Protein 2Q8P (pdb70)

InterPro domains:
  IPR002491 ABC transporter periplasmic binding domain [PF01497] (47-265)
  IPR002491 ABC transporter periplasmic binding domain [PS50983] (35-291)
  IPR019957 ABC transporter, high-affinity heme uptake system protein IsdE [TIGR03659] (4-288)
  IPR050902 ABC Transporter Solute-Binding [PTHR30535] (1-291)

Secondary structure (DSSP, 8-state):
----EEE-STTT--TTTTT---S-B---SS---GGGTTSPB-------HHHHHHT--SEEEEEGGGS---HHHHHH---EEE--SSS---HHHHHHHHHTT-HHHHHHHHHHHHHHHHHHHHHHHH-S---EEEE--BTTB-EEE-TTSHHHHHHHHTT-EES----SSSEEETTTS-TTS---SEEEE-----HHHH--HHHHHHSGGGGG-HHHHTT-EEE--TTTS-SS--GGGTT--HHHHHH--

B-factor: mean 32.78, std 6.47, range [18.56, 60.81]

Sequence (249 aa):
GEFRIVPTTVALTTLDKLDLPIVGKPTSYKTLPNRYKDVPEIGQPEPNVEAVKKLKPTHVLSVSTIKDEQPFYKQLNKGYFYDFDSLKGQKSITQLGDQFNRKAQAKELNDHLNSVKQKIENKAAKQKKHPKVLILGVPGSYLVATDKSYIGDLVKIAGGENVIKVKDRQYISSNTENLLNINPDIILRLPHGPEEVKKFQKEFKQNDIWKHFKAVKNNHVYDLEEVPFGITANVDADKATQLYDLFYK

Foldseek 3Di:
DDFAEEELAQQVLLCVLLVDDHQEYADDPDDRDPVCVPHHHQYHSVGPLVSVVVSVGPYYAHAPQCQPVPVSCVSNVDYHHQYQFALVSLVSLCVCCVVHVRNVSSVVLSVVSVVLLVVQQVVLVPDPDAWEEWEWWEVPAMWTADCSGHVVNLSVSLRHHYQDHDHPHGTHHPPPDDPVPGQTLAYEYEYPPHPNGVVVVCCCVPPPPNVPHVNNVVVRYYYDYCVVVPRGHHSCVSVSVVSSVSRPD

CATH classification: 3.40.50.1980 (+1 more: 3.40.50.1980)

Solvent-accessible surface area: 13246 Å² total

Radius of gyration: 19.14 Å; Cα contacts (8 Å, |Δi|>4): 447; chains: 1; bounding box: 58×34×39 Å

Organism: Staphylococcus aureus (strain N315) (NCBI:txid158879)

Nearest PDB structures (foldseek):
  2q8q-assembly1_A  TM=1.003E+00  e=1.430E-48  Staphylococcus aureus subsp. aureus N315
  5joq-assembly1_A  TM=9.265E-01  e=9.953E-29  Listeria monocytogenes EGD-e
  5khl-assembly1_B  TM=8.072E-01  e=3.862E-12  Vibrio cholerae O395
  4ovk-assembly1_A  TM=6.965E-01  e=1.131E-12  Veillonella parvula DSM 2008
  5ysc-assembly1_A  TM=7.671E-01  e=7.361E-11  Vibrio cholerae O395

Structure (mmCIF, N/CA/C/O backbone):
data_2Q8P
#
_entry.id   2Q8P
#
_cell.length_a   63.527
_cell.length_b   63.527
_cell.length_c   144.247
_cell.angle_alpha   90.00
_cell.angle_beta   90.00
_cell.angle_gamma   90.00
#
_symmetry.space_group_name_H-M   'P 43 21 2'
#
loop_
_entity.id
_entity.type
_entity.pdbx_description
1 polymer 'Iron-regulated surface determinant E'
2 non-polymer 'PROTOPORPHYRIN IX CONTAINING FE'
3 water water
#
loop_
_atom_site.group_PDB
_atom_site.id
_atom_site.type_symbol
_atom_site.label_atom_id
_atom_site.label_alt_id
_atom_site.label_comp_id
_atom_site.label_asym_id
_atom_site.label_entity_id
_atom_site.label_seq_id
_atom_site.pdbx_PDB_ins_code
_atom_site.Cartn_x
_atom_site.Cartn_y
_atom_site.Cartn_z
_atom_site.occupancy
_atom_site.B_iso_or_equiv
_atom_site.auth_seq_id
_atom_site.auth_comp_id
_atom_site.auth_asym_id
_atom_site.auth_atom_id
_atom_site.pdbx_PDB_model_num
ATOM 1 N N . GLY A 1 3 ? 86.840 42.815 63.071 1.00 36.93 32 GLY A N 1
ATOM 2 C CA . GLY A 1 3 ? 86.064 42.541 64.318 1.00 36.80 32 GLY A CA 1
ATOM 3 C C . GLY A 1 3 ? 84.695 43.207 64.342 1.00 36.81 32 GLY A C 1
ATOM 4 O O . GLY A 1 3 ? 83.675 42.538 64.575 1.00 36.88 32 GLY A O 1
ATOM 5 N N . GLU A 1 4 ? 84.677 44.525 64.108 1.00 36.36 33 GLU A N 1
ATOM 6 C CA . GLU A 1 4 ? 83.443 45.321 64.117 1.00 35.46 33 GLU A CA 1
ATOM 7 C C . GLU A 1 4 ? 82.604 45.059 62.889 1.00 34.34 33 GLU A C 1
ATOM 8 O O . GLU A 1 4 ? 83.130 44.763 61.819 1.00 34.50 33 GLU A O 1
ATOM 14 N N . PHE A 1 5 ? 81.291 45.168 63.058 1.00 32.84 34 PHE A N 1
ATOM 15 C CA . PHE A 1 5 ? 80.350 44.906 61.983 1.00 31.18 34 PHE A CA 1
ATOM 16 C C . PHE A 1 5 ? 79.941 46.209 61.325 1.00 30.41 34 PHE A C 1
ATOM 17 O O . PHE A 1 5 ? 79.755 47.229 61.998 1.00 29.47 34 PHE A O 1
ATOM 25 N N . ARG A 1 6 ? 79.825 46.173 60.003 1.00 29.25 35 ARG A N 1
ATOM 26 C CA . ARG A 1 6 ? 79.269 47.290 59.247 1.00 28.78 35 ARG A CA 1
ATOM 27 C C . ARG A 1 6 ? 78.123 46.715 58.427 1.00 28.85 35 ARG A C 1
ATOM 28 O O . ARG A 1 6 ? 78.320 46.163 57.350 1.00 28.74 35 ARG A O 1
ATOM 36 N N . ILE A 1 7 ? 76.921 46.828 58.974 1.00 28.87 36 ILE A N 1
ATOM 37 C CA . ILE A 1 7 ? 75.765 46.107 58.461 1.00 28.44 36 ILE A CA 1
ATOM 38 C C . ILE A 1 7 ? 74.938 47.010 57.570 1.00 28.74 36 ILE A C 1
ATOM 39 O O . ILE A 1 7 ? 74.753 48.190 57.864 1.00 28.95 36 ILE A O 1
ATOM 44 N N . VAL A 1 8 ? 74.490 46.469 56.441 1.00 29.06 37 VAL A N 1
ATOM 45 C CA . VAL A 1 8 ? 73.482 47.143 55.645 1.00 28.95 37 VAL A CA 1
ATOM 46 C C . VAL A 1 8 ? 72.285 46.230 55.368 1.00 28.82 37 VAL A C 1
ATOM 47 O O . VAL A 1 8 ? 72.373 45.255 54.595 1.00 29.16 37 VAL A O 1
ATOM 51 N N . PRO A 1 9 ? 71.161 46.544 56.035 1.00 28.76 38 PRO A N 1
ATOM 52 C CA . PRO A 1 9 ? 69.881 45.918 55.788 1.00 28.32 38 PRO A CA 1
ATOM 53 C C . PRO A 1 9 ? 69.361 46.511 54.489 1.00 28.35 38 PRO A C 1
ATOM 54 O O . PRO A 1 9 ? 69.430 47.742 54.297 1.00 27.76 38 PRO A O 1
ATOM 58 N N . THR A 1 10 ? 68.904 45.660 53.578 1.00 27.74 39 THR A N 1
ATOM 59 C CA . THR A 1 10 ? 68.391 46.183 52.320 1.00 27.86 39 THR A CA 1
ATOM 60 C C . THR A 1 10 ? 66.862 46.283 52.318 1.00 28.11 39 THR A C 1
ATOM 61 O O . THR A 1 10 ? 66.277 46.751 51.339 1.00 28.25 39 THR A O 1
ATOM 65 N N . THR A 1 11 ? 66.211 45.822 53.387 1.00 27.14 40 THR A N 1
ATOM 66 C CA . THR A 1 11 ? 64.758 45.918 53.434 1.00 27.18 40 THR A CA 1
ATOM 67 C C . THR A 1 11 ? 64.302 46.690 54.657 1.00 27.48 40 THR A C 1
ATOM 68 O O . THR A 1 11 ? 65.034 46.791 55.650 1.00 27.07 40 THR A O 1
ATOM 72 N N . VAL A 1 12 ? 63.086 47.227 54.599 1.00 27.83 41 VAL A N 1
ATOM 73 C CA . VAL A 1 12 ? 62.542 47.992 55.730 1.00 28.03 41 VAL A CA 1
ATOM 74 C C . VAL A 1 12 ? 62.297 47.035 56.914 1.00 27.73 41 VAL A C 1
ATOM 75 O O . VAL A 1 12 ? 62.561 47.396 58.047 1.00 28.55 41 VAL A O 1
ATOM 79 N N . ALA A 1 13 ? 61.823 45.817 56.642 1.00 27.28 42 ALA A N 1
ATOM 80 C CA . ALA A 1 13 ? 61.626 44.845 57.727 1.00 27.86 42 ALA A CA 1
ATOM 81 C C . ALA A 1 13 ? 62.945 44.531 58.442 1.00 27.73 42 ALA A C 1
ATOM 82 O O . ALA A 1 13 ? 63.022 44.588 59.691 1.00 28.50 42 ALA A O 1
ATOM 84 N N . LEU A 1 14 ? 63.997 44.246 57.669 1.00 27.66 43 LEU A N 1
ATOM 85 C CA . LEU A 1 14 ? 65.327 44.050 58.280 1.00 27.52 43 LEU A CA 1
ATOM 86 C C . LEU A 1 14 ? 65.822 45.242 59.102 1.00 27.34 43 LEU A C 1
ATOM 87 O O . LEU A 1 14 ? 66.377 45.073 60.182 1.00 28.25 43 LEU A O 1
ATOM 92 N N . THR A 1 15 ? 65.597 46.441 58.600 1.00 27.86 44 THR A N 1
ATOM 93 C CA . THR A 1 15 ? 66.020 47.670 59.281 1.00 28.14 44 THR A CA 1
ATOM 94 C C . THR A 1 15 ? 65.328 47.819 60.639 1.00 28.66 44 THR A C 1
ATOM 95 O O . THR A 1 15 ? 65.969 48.188 61.643 1.00 28.00 44 THR A O 1
ATOM 107 N N . THR A 1 17 ? 63.947 45.333 62.309 1.00 28.08 46 THR A N 1
ATOM 108 C CA . THR A 1 17 ? 64.464 44.203 63.114 1.00 28.44 46 THR A CA 1
ATOM 109 C C . THR A 1 17 ? 65.798 44.520 63.830 1.00 28.44 46 THR A C 1
ATOM 110 O O . THR A 1 17 ? 65.972 44.194 65.011 1.00 28.73 46 THR A O 1
ATOM 114 N N . LEU A 1 18 ? 66.728 45.142 63.111 1.00 28.66 47 LEU A N 1
ATOM 115 C CA . LEU A 1 18 ? 68.031 45.526 63.669 1.00 28.99 47 LEU A CA 1
ATOM 116 C C . LEU A 1 18 ? 67.894 46.668 64.685 1.00 28.45 47 LEU A C 1
ATOM 117 O O . LEU A 1 18 ? 68.686 46.772 65.618 1.00 28.98 47 LEU A O 1
ATOM 122 N N . ASP A 1 19 ? 66.869 47.495 64.536 1.00 27.95 48 ASP A N 1
ATOM 123 C CA . ASP A 1 19 ? 66.563 48.504 65.574 1.00 27.22 48 ASP A CA 1
ATOM 124 C C . ASP A 1 19 ? 66.085 47.868 66.891 1.00 27.39 48 ASP A C 1
ATOM 125 O O . ASP A 1 19 ? 66.539 48.273 67.970 1.00 27.04 48 ASP A O 1
ATOM 130 N N . LYS A 1 20 ? 65.189 46.878 66.807 1.00 28.08 49 LYS A N 1
ATOM 131 C CA . LYS A 1 20 ? 64.740 46.102 67.996 1.00 28.95 49 LYS A CA 1
ATOM 132 C C . LYS A 1 20 ? 65.896 45.357 68.696 1.00 28.91 49 LYS A C 1
ATOM 133 O O . LYS A 1 20 ? 65.897 45.134 69.941 1.00 28.04 49 LYS A O 1
ATOM 139 N N . LEU A 1 21 ? 66.898 45.014 67.897 1.00 28.50 50 LEU A N 1
ATOM 140 C CA . LEU A 1 21 ? 68.122 44.367 68.376 1.00 29.43 50 LEU A CA 1
ATOM 141 C C . LEU A 1 21 ? 69.191 45.352 68.848 1.00 28.65 50 LEU A C 1
ATOM 142 O O . LEU A 1 21 ? 70.240 44.937 69.340 1.00 29.61 50 LEU A O 1
ATOM 147 N N . ASP A 1 22 ? 68.906 46.647 68.749 1.00 28.89 51 ASP A N 1
ATOM 148 C CA . ASP A 1 22 ? 69.778 47.705 69.254 1.00 29.16 51 ASP A CA 1
ATOM 149 C C . ASP A 1 22 ? 71.120 47.716 68.493 1.00 29.14 51 ASP A C 1
ATOM 150 O O . ASP A 1 22 ? 72.189 47.879 69.083 1.00 29.27 51 ASP A O 1
ATOM 155 N N . LEU A 1 23 ? 71.043 47.558 67.171 1.00 28.84 52 LEU A N 1
ATOM 156 C CA . LEU A 1 23 ? 72.245 47.486 66.342 1.00 28.41 52 LEU A CA 1
ATOM 157 C C . LEU A 1 23 ? 72.413 48.716 65.470 1.00 28.36 52 LEU A C 1
ATOM 158 O O . LEU A 1 23 ? 71.447 49.173 64.834 1.00 29.10 52 LEU A O 1
ATOM 163 N N . PRO A 1 24 ? 73.644 49.247 65.410 1.00 27.62 53 PRO A N 1
ATOM 164 C CA . PRO A 1 24 ? 73.961 50.249 64.393 1.00 27.54 53 PRO A CA 1
ATOM 165 C C . PRO A 1 24 ? 74.101 49.637 62.975 1.00 27.20 53 PRO A C 1
ATOM 166 O O . PRO A 1 24 ? 74.511 48.476 62.815 1.00 26.74 53 PRO A O 1
ATOM 170 N N . ILE A 1 25 ? 73.779 50.437 61.966 1.00 26.72 54 ILE A N 1
ATOM 171 C CA . ILE A 1 25 ? 73.874 50.048 60.557 1.00 27.03 54 ILE A CA 1
ATOM 172 C C . ILE A 1 25 ? 74.631 51.140 59.783 1.00 26.94 54 ILE A C 1
ATOM 173 O O . ILE A 1 25 ? 74.771 52.250 60.274 1.00 27.36 54 ILE A O 1
ATOM 178 N N . VAL A 1 26 ? 75.140 50.837 58.592 1.00 26.68 55 VAL A N 1
ATOM 179 C CA . VAL A 1 26 ? 75.903 51.860 57.824 1.00 26.22 55 VAL A CA 1
ATOM 180 C C . VAL A 1 26 ? 75.199 52.350 56.551 1.00 26.02 55 VAL A C 1
ATOM 181 O O . VAL A 1 26 ? 75.617 53.323 55.914 1.00 25.63 55 VAL A O 1
ATOM 185 N N . GLY A 1 27 ? 74.115 51.676 56.203 1.00 25.80 56 GLY A N 1
ATOM 186 C CA . GLY A 1 27 ? 73.288 52.066 55.066 1.00 25.44 56 GLY A CA 1
ATOM 187 C C . GLY A 1 27 ? 71.890 51.568 55.331 1.00 25.76 56 GLY A C 1
ATOM 188 O O . GLY A 1 27 ? 71.720 50.680 56.177 1.00 25.53 56 GLY A O 1
ATOM 189 N N . LYS A 1 28 ? 70.899 52.141 54.639 1.00 25.73 57 LYS A N 1
ATOM 190 C CA . LYS A 1 28 ? 69.481 51.797 54.867 1.00 26.66 57 LYS A CA 1
ATOM 191 C C . LYS A 1 28 ? 68.744 51.819 53.525 1.00 27.41 57 LYS A C 1
ATOM 192 O O . LYS A 1 28 ? 69.198 52.472 52.576 1.00 28.18 57 LYS A O 1
ATOM 198 N N . PRO A 1 29 ? 67.625 51.090 53.411 1.00 28.00 58 PRO A N 1
ATOM 199 C CA . PRO A 1 29 ? 66.868 51.173 52.162 1.00 28.38 58 PRO A CA 1
ATOM 200 C C . PRO A 1 29 ? 66.254 52.538 51.890 1.00 28.34 58 PRO A C 1
ATOM 201 O O . PRO A 1 29 ? 65.969 53.309 52.820 1.00 28.34 58 PRO A O 1
ATOM 205 N N . THR A 1 30 ? 66.046 52.815 50.607 1.00 28.14 59 THR A N 1
ATOM 206 C CA . THR A 1 30 ? 65.300 53.987 50.179 1.00 27.58 59 THR A CA 1
ATOM 207 C C . THR A 1 30 ? 63.817 53.624 50.223 1.00 28.21 59 THR A C 1
ATOM 208 O O . THR A 1 30 ? 63.375 52.729 49.526 1.00 27.59 59 THR A O 1
ATOM 212 N N . SER A 1 31 ? 63.054 54.298 51.071 1.00 28.26 60 SER A N 1
ATOM 213 C CA . SER A 1 31 ? 61.669 53.894 51.293 1.00 27.80 60 SER A CA 1
ATOM 214 C C . SER A 1 31 ? 60.809 55.113 51.567 1.00 27.37 60 SER A C 1
ATOM 215 O O . SER A 1 31 ? 61.287 56.106 52.137 1.00 27.79 60 SER A O 1
ATOM 218 N N . TYR A 1 32 ? 59.542 55.026 51.191 1.00 27.40 61 TYR A N 1
ATOM 219 C CA . TYR A 1 32 ? 58.542 55.983 51.659 1.00 28.18 61 TYR A CA 1
ATOM 220 C C . TYR A 1 32 ? 58.057 55.694 53.084 1.00 28.28 61 TYR A C 1
ATOM 221 O O . TYR A 1 32 ? 57.343 56.520 53.658 1.00 29.33 61 TYR A O 1
ATOM 230 N N . LYS A 1 33 ? 58.457 54.553 53.659 1.00 28.38 62 LYS A N 1
ATOM 231 C CA . LYS A 1 33 ? 57.990 54.160 55.004 1.00 28.63 62 LYS A CA 1
ATOM 232 C C . LYS A 1 33 ? 58.830 54.802 56.084 1.00 29.03 62 LYS A C 1
ATOM 233 O O . LYS A 1 33 ? 59.970 55.195 55.835 1.00 29.36 62 LYS A O 1
ATOM 239 N N . THR A 1 34 ? 58.229 54.930 57.265 1.00 29.55 63 THR A N 1
ATOM 240 C CA . THR A 1 34 ? 58.877 55.439 58.461 1.00 30.87 63 THR A CA 1
ATOM 241 C C . THR A 1 34 ? 59.965 54.452 58.897 1.00 30.66 63 THR A C 1
ATOM 242 O O . THR A 1 34 ? 59.699 53.251 59.006 1.00 31.68 63 THR A O 1
ATOM 246 N N . LEU A 1 35 ? 61.186 54.949 59.086 1.00 29.44 64 LEU A N 1
ATOM 247 C CA . LEU A 1 35 ? 62.290 54.134 59.585 1.00 29.16 64 LEU A CA 1
ATOM 248 C C . LEU A 1 35 ? 62.591 54.562 61.017 1.00 29.19 64 LEU A C 1
ATOM 249 O O . LEU A 1 35 ? 62.226 55.667 61.392 1.00 28.66 64 LEU A O 1
ATOM 254 N N . PRO A 1 36 ? 63.172 53.668 61.843 1.00 29.16 65 PRO A N 1
ATOM 255 C CA . PRO A 1 36 ? 63.521 54.063 63.209 1.00 29.38 65 PRO A CA 1
ATOM 256 C C . PRO A 1 36 ? 64.362 55.346 63.271 1.00 29.42 65 PRO A C 1
ATOM 257 O O . PRO A 1 36 ? 65.254 55.533 62.436 1.00 27.57 65 PRO A O 1
ATOM 261 N N . ASN A 1 37 ? 64.090 56.171 64.289 1.00 30.03 66 ASN A N 1
ATOM 262 C CA . ASN A 1 37 ? 64.670 57.510 64.432 1.00 30.92 66 ASN A CA 1
ATOM 263 C C . ASN A 1 37 ? 66.194 57.452 64.528 1.00 31.00 66 ASN A C 1
ATOM 264 O O . ASN A 1 37 ? 66.886 58.375 64.117 1.00 30.26 66 ASN A O 1
ATOM 269 N N . ARG A 1 38 ? 66.715 56.349 65.055 1.00 30.86 67 ARG A N 1
ATOM 270 C CA . ARG A 1 38 ? 68.159 56.271 65.326 1.00 31.04 67 ARG A CA 1
ATOM 271 C C . ARG A 1 38 ? 68.955 56.158 64.020 1.00 31.11 67 ARG A C 1
ATOM 272 O O . ARG A 1 38 ? 70.165 56.375 64.002 1.00 30.14 67 ARG A O 1
ATOM 280 N N . TYR A 1 39 ? 68.264 55.805 62.938 1.00 30.22 68 TYR A N 1
ATOM 281 C CA . TYR A 1 39 ? 68.917 55.681 61.637 1.00 31.13 68 TYR A CA 1
ATOM 282 C C . TYR A 1 39 ? 68.714 56.891 60.752 1.00 31.14 68 TYR A C 1
ATOM 283 O O . TYR A 1 39 ? 69.048 56.851 59.552 1.00 31.46 68 TYR A O 1
ATOM 292 N N . LYS A 1 40 ? 68.168 57.960 61.327 1.00 31.49 69 LYS A N 1
ATOM 293 C CA . LYS A 1 40 ? 67.858 59.173 60.561 1.00 32.69 69 LYS A CA 1
ATOM 294 C C . LYS A 1 40 ? 69.017 59.609 59.673 1.00 32.55 69 LYS A C 1
ATOM 295 O O . LYS A 1 40 ? 68.810 60.065 58.538 1.00 32.19 69 LYS A O 1
ATOM 301 N N . ASP A 1 41 ? 70.234 59.459 60.190 1.00 32.52 70 ASP A N 1
ATOM 302 C CA . ASP A 1 41 ? 71.407 59.994 59.525 1.00 33.12 70 ASP A CA 1
ATOM 303 C C . ASP A 1 41 ? 72.203 59.001 58.676 1.00 33.02 70 ASP A C 1
ATOM 304 O O . ASP A 1 41 ? 73.149 59.400 58.013 1.00 33.01 70 ASP A O 1
ATOM 309 N N . VAL A 1 42 ? 71.829 57.722 58.671 1.00 33.27 71 VAL A N 1
ATOM 310 C CA . VAL A 1 42 ? 72.561 56.772 57.831 1.00 33.52 71 VAL A CA 1
ATOM 311 C C . VAL A 1 42 ? 72.123 56.948 56.350 1.00 33.34 71 VAL A C 1
ATOM 312 O O . VAL A 1 42 ? 70.974 57.292 56.079 1.00 32.53 71 VAL A O 1
ATOM 316 N N . PRO A 1 43 ? 73.051 56.744 55.398 1.00 33.38 72 PRO A N 1
ATOM 317 C CA . PRO A 1 43 ? 72.704 56.981 53.998 1.00 33.52 72 PRO A CA 1
ATOM 318 C C . PRO A 1 43 ? 71.800 55.901 53.409 1.00 33.89 72 PRO A C 1
ATOM 319 O O . PRO A 1 43 ? 71.850 54.749 53.841 1.00 33.24 72 PRO A O 1
ATOM 323 N N . GLU A 1 44 ? 70.978 56.297 52.437 1.00 34.12 73 GLU A N 1
ATOM 324 C CA . GLU A 1 44 ? 70.117 55.391 51.692 1.00 34.72 73 GLU A CA 1
ATOM 325 C C . GLU A 1 44 ? 70.878 54.690 50.558 1.00 34.49 73 GLU A C 1
ATOM 326 O O . GLU A 1 44 ? 71.726 55.292 49.896 1.00 35.03 73 GLU A O 1
ATOM 332 N N . ILE A 1 45 ? 70.561 53.419 50.324 1.00 34.44 74 ILE A N 1
ATOM 333 C CA . ILE A 1 45 ? 71.267 52.638 49.306 1.00 34.85 74 ILE A CA 1
ATOM 334 C C . ILE A 1 45 ? 70.401 52.166 48.111 1.00 34.82 74 ILE A C 1
ATOM 335 O O . ILE A 1 45 ? 70.847 51.364 47.293 1.00 34.40 74 ILE A O 1
ATOM 340 N N . GLY A 1 46 ? 69.179 52.679 47.999 1.00 34.87 75 GLY A N 1
ATOM 341 C CA . GLY A 1 46 ? 68.299 52.298 46.890 1.00 35.53 75 GLY A CA 1
ATOM 342 C C . GLY A 1 46 ? 67.141 51.452 47.374 1.00 35.92 75 GLY A C 1
ATOM 343 O O . GLY A 1 46 ? 67.089 51.076 48.566 1.00 35.72 75 GLY A O 1
ATOM 344 N N . GLN A 1 47 ? 66.217 51.134 46.462 1.00 36.11 76 GLN A N 1
ATOM 345 C CA . GLN A 1 47 ? 64.987 50.435 46.838 1.00 36.48 76 GLN A CA 1
ATOM 346 C C . GLN A 1 47 ? 65.269 48.965 47.142 1.00 35.93 76 GLN A C 1
ATOM 347 O O . GLN A 1 47 ? 66.144 48.365 46.529 1.00 36.25 76 GLN A O 1
ATOM 353 N N . PRO A 1 48 ? 64.575 48.405 48.149 1.00 35.81 77 PRO A N 1
ATOM 354 C CA . PRO A 1 48 ? 64.824 47.030 48.597 1.00 35.76 77 PRO A CA 1
ATOM 355 C C . PRO A 1 48 ? 65.073 45.989 47.495 1.00 36.02 77 PRO A C 1
ATOM 356 O O . PRO A 1 48 ? 65.987 45.170 47.617 1.00 36.51 77 PRO A O 1
ATOM 368 N N . GLU A 1 50 ? 66.086 46.458 44.418 1.00 37.22 79 GLU A N 1
ATOM 369 C CA . GLU A 1 50 ? 67.257 46.756 43.579 1.00 38.13 79 GLU A CA 1
ATOM 370 C C . GLU A 1 50 ? 68.192 47.811 44.200 1.00 37.14 79 GLU A C 1
ATOM 371 O O . GLU A 1 50 ? 68.330 48.931 43.666 1.00 37.64 79 GLU A O 1
ATOM 377 N N . PRO A 1 51 ? 68.866 47.448 45.312 1.00 36.44 80 PRO A N 1
ATOM 378 C CA . PRO A 1 51 ? 69.800 48.403 45.917 1.00 35.72 80 PRO A CA 1
ATOM 379 C C . PRO A 1 51 ? 70.916 48.795 44.938 1.00 35.81 80 PRO A C 1
ATOM 380 O O . PRO A 1 51 ? 71.236 48.046 44.006 1.00 35.94 80 PRO A O 1
ATOM 384 N N . ASN A 1 52 ? 71.466 49.985 45.146 1.00 35.38 81 ASN A N 1
ATOM 385 C CA . ASN A 1 52 ? 72.551 50.488 44.338 1.00 34.94 81 ASN A CA 1
ATOM 386 C C . ASN A 1 52 ? 73.875 49.817 44.707 1.00 34.63 81 ASN A C 1
ATOM 387 O O . ASN A 1 52 ? 74.435 50.065 45.782 1.00 33.92 81 ASN A O 1
ATOM 392 N N . VAL A 1 53 ? 74.343 48.952 43.807 1.00 34.44 82 VAL A N 1
ATOM 393 C CA . VAL A 1 53 ? 75.594 48.194 43.965 1.00 34.26 82 VAL A CA 1
ATOM 394 C C . VAL A 1 53 ? 76.784 49.104 44.312 1.00 34.28 82 VAL A C 1
ATOM 395 O O . VAL A 1 53 ? 77.578 48.775 45.191 1.00 33.82 82 VAL A O 1
ATOM 399 N N . GLU A 1 54 ? 76.867 50.251 43.634 1.00 34.28 83 GLU A N 1
ATOM 400 C CA . GLU A 1 54 ? 77.974 51.197 43.781 1.00 34.48 83 GLU A CA 1
ATOM 401 C C . GLU A 1 54 ? 77.939 51.875 45.150 1.00 33.91 83 GLU A C 1
ATOM 402 O O . GLU A 1 54 ? 78.966 51.986 45.823 1.00 33.70 83 GLU A O 1
ATOM 408 N N . ALA A 1 55 ? 76.745 52.309 45.555 1.00 33.72 84 ALA A N 1
ATOM 409 C CA . ALA A 1 55 ? 76.521 52.961 46.849 1.00 33.48 84 ALA A CA 1
ATOM 410 C C . ALA A 1 55 ? 76.755 52.041 48.042 1.00 33.46 84 ALA A C 1
ATOM 411 O O . ALA A 1 55 ? 77.218 52.492 49.087 1.00 33.21 84 ALA A O 1
ATOM 413 N N . VAL A 1 56 ? 76.402 50.764 47.898 1.00 33.61 85 VAL A N 1
ATOM 414 C CA . VAL A 1 56 ? 76.590 49.784 48.970 1.00 33.78 85 VAL A CA 1
ATOM 415 C C . VAL A 1 56 ? 78.093 49.506 49.163 1.00 34.07 85 VAL A C 1
ATOM 416 O O . VAL A 1 56 ? 78.599 49.513 50.290 1.00 33.68 85 VAL A O 1
ATOM 420 N N . LYS A 1 57 ? 78.808 49.290 48.060 1.00 34.41 86 LYS A N 1
ATOM 421 C CA . LYS A 1 57 ? 80.259 49.069 48.114 1.00 34.46 86 LYS A CA 1
ATOM 422 C C . LYS A 1 57 ? 81.003 50.219 48.795 1.00 34.69 86 LYS A C 1
ATOM 423 O O . LYS A 1 57 ? 81.966 49.992 49.530 1.00 34.75 86 LYS A O 1
ATOM 429 N N . LYS A 1 58 ? 80.523 51.443 48.577 1.00 34.96 87 LYS A N 1
ATOM 430 C CA . LYS A 1 58 ? 81.161 52.665 49.089 1.00 35.06 87 LYS A CA 1
ATOM 431 C C . LYS A 1 58 ? 81.277 52.695 50.611 1.00 34.76 87 LYS A C 1
ATOM 432 O O . LYS A 1 58 ? 82.212 53.289 51.169 1.00 34.69 87 LYS A O 1
ATOM 438 N N . LEU A 1 59 ? 80.315 52.059 51.270 1.00 34.17 88 LEU A N 1
ATOM 439 C CA . LEU A 1 59 ? 80.213 52.048 52.725 1.00 33.92 88 LEU A CA 1
ATOM 440 C C . LEU A 1 59 ? 81.054 50.943 53.368 1.00 33.69 88 LEU A C 1
ATOM 441 O O . LEU A 1 59 ? 81.002 50.745 54.589 1.00 33.39 88 LEU A O 1
ATOM 446 N N . LYS A 1 60 ? 81.817 50.234 52.536 1.00 33.43 89 LYS A N 1
ATOM 447 C CA . LYS A 1 60 ? 82.630 49.090 52.960 1.00 33.19 89 LYS A CA 1
ATOM 448 C C . LYS A 1 60 ? 81.905 48.217 54.000 1.00 32.39 89 LYS A C 1
ATOM 449 O O . LYS A 1 60 ? 82.339 48.122 55.151 1.00 32.43 89 LYS A O 1
ATOM 455 N N . PRO A 1 61 ? 80.793 47.570 53.593 1.00 31.59 90 PRO A N 1
ATOM 456 C CA . PRO A 1 61 ? 80.042 46.797 54.578 1.00 31.81 90 PRO A CA 1
ATOM 457 C C . PRO A 1 61 ? 80.685 45.447 54.873 1.00 31.33 90 PRO A C 1
ATOM 458 O O . PRO A 1 61 ? 81.435 44.923 54.049 1.00 30.87 90 PRO A O 1
ATOM 462 N N . THR A 1 62 ? 80.383 44.889 56.039 1.00 31.01 91 THR A N 1
ATOM 463 C CA . THR A 1 62 ? 80.858 43.552 56.373 1.00 31.05 91 THR A CA 1
ATOM 464 C C . THR A 1 62 ? 79.768 42.550 56.027 1.00 31.04 91 THR A C 1
ATOM 465 O O . THR A 1 62 ? 80.059 41.412 55.658 1.00 31.32 91 THR A O 1
ATOM 469 N N . HIS A 1 63 ? 78.512 43.000 56.117 1.00 31.38 92 HIS A N 1
ATOM 470 C CA . HIS A 1 63 ? 77.322 42.155 55.938 1.00 30.82 92 HIS A CA 1
ATOM 471 C C . HIS A 1 63 ? 76.223 42.945 55.255 1.00 30.78 92 HIS A C 1
ATOM 472 O O . HIS A 1 63 ? 75.825 44.003 55.762 1.00 30.76 92 HIS A O 1
ATOM 479 N N . VAL A 1 64 ? 75.718 42.417 54.140 1.00 29.85 93 VAL A N 1
ATOM 480 C CA . VAL A 1 64 ? 74.594 43.017 53.413 1.00 30.05 93 VAL A CA 1
ATOM 481 C C . VAL A 1 64 ? 73.453 42.009 53.427 1.00 30.56 93 VAL A C 1
ATOM 482 O O . VAL A 1 64 ? 73.595 40.895 52.915 1.00 31.33 93 VAL A O 1
ATOM 486 N N . LEU A 1 65 ? 72.327 42.414 54.018 1.00 29.99 94 LEU A N 1
ATOM 487 C CA . LEU A 1 65 ? 71.257 41.484 54.367 1.00 30.11 94 LEU A CA 1
ATOM 488 C C . LEU A 1 65 ? 70.001 41.622 53.509 1.00 30.75 94 LEU A C 1
ATOM 489 O O . LEU A 1 65 ? 69.494 42.730 53.286 1.00 30.45 94 LEU A O 1
ATOM 494 N N . SER A 1 66 ? 69.473 40.489 53.071 1.00 30.56 95 SER A N 1
ATOM 495 C CA . SER A 1 66 ? 68.236 40.485 52.304 1.00 31.26 95 SER A CA 1
ATOM 496 C C . SER A 1 66 ? 67.277 39.434 52.875 1.00 31.52 95 SER A C 1
ATOM 497 O O . SER A 1 66 ? 67.513 38.913 53.980 1.00 31.06 95 SER A O 1
ATOM 500 N N . VAL A 1 67 ? 66.197 39.144 52.145 1.00 31.16 96 VAL A N 1
ATOM 501 C CA . VAL A 1 67 ? 65.162 38.224 52.630 1.00 31.09 96 VAL A CA 1
ATOM 502 C C . VAL A 1 67 ? 64.836 37.090 51.658 1.00 30.77 96 VAL A C 1
ATOM 503 O O . VAL A 1 67 ? 64.953 37.251 50.435 1.00 28.86 96 VAL A O 1
ATOM 507 N N . SER A 1 68 ? 64.395 35.963 52.227 1.00 30.07 97 SER A N 1
ATOM 508 C CA . SER A 1 68 ? 63.938 34.781 51.481 1.00 31.20 97 SER A CA 1
ATOM 509 C C . SER A 1 68 ? 62.976 35.080 50.321 1.00 30.83 97 SER A C 1
ATOM 510 O O . SER A 1 68 ? 63.062 34.470 49.260 1.00 30.67 97 SER A O 1
ATOM 513 N N . THR A 1 69 ? 62.079 36.041 50.525 1.00 31.34 98 THR A N 1
ATOM 514 C CA . THR A 1 69 ? 60.971 36.334 49.590 1.00 30.92 98 THR A CA 1
ATOM 515 C C . THR A 1 69 ? 61.439 36.740 48.184 1.00 31.01 98 THR A C 1
ATOM 516 O O . THR A 1 69 ? 60.747 36.513 47.183 1.00 29.53 98 THR A O 1
ATOM 520 N N . ILE A 1 70 ? 62.613 37.351 48.117 1.00 31.20 99 ILE A N 1
ATOM 521 C CA . ILE A 1 70 ? 63.174 37.775 46.834 1.00 31.62 99 ILE A CA 1
ATOM 522 C C . ILE A 1 70 ? 64.586 37.218 46.601 1.00 32.17 99 ILE A C 1
ATOM 523 O O . ILE A 1 70 ? 65.394 37.830 45.914 1.00 32.19 99 ILE A O 1
ATOM 528 N N . LYS A 1 71 ? 64.873 36.055 47.181 1.00 32.55 100 LYS A N 1
ATOM 529 C CA . LYS A 1 71 ? 66.203 35.460 47.080 1.00 32.93 100 LYS A CA 1
ATOM 530 C C . LYS A 1 71 ? 66.653 35.308 45.625 1.00 33.36 100 LYS A C 1
ATOM 531 O O . LYS A 1 71 ? 67.750 35.740 45.271 1.00 33.83 100 LYS A O 1
ATOM 537 N N . ASP A 1 72 ? 65.808 34.726 44.780 1.00 33.69 101 ASP A N 1
ATOM 538 C CA . ASP A 1 72 ? 66.190 34.501 43.381 1.00 34.22 101 ASP A CA 1
ATOM 539 C C . ASP A 1 72 ? 66.462 35.798 42.633 1.00 34.58 101 ASP A C 1
ATOM 540 O O . ASP A 1 72 ? 67.403 35.864 41.830 1.00 34.65 101 ASP A O 1
ATOM 545 N N . GLU A 1 73 ? 65.629 36.811 42.859 1.00 34.40 102 GLU A N 1
ATOM 546 C CA . GLU A 1 73 ? 65.765 38.059 42.095 1.00 35.73 102 GLU A CA 1
ATOM 547 C C . GLU A 1 73 ? 66.917 38.921 42.594 1.00 35.82 102 GLU A C 1
ATOM 548 O O . GLU A 1 73 ? 67.379 39.839 41.892 1.00 36.02 102 GLU A O 1
ATOM 562 N N . GLN A 1 75 ? 69.939 37.467 43.433 1.00 36.15 104 GLN A N 1
ATOM 563 C CA . GLN A 1 75 ? 71.240 36.821 43.138 1.00 36.78 104 GLN A CA 1
ATOM 564 C C . GLN A 1 75 ? 72.206 37.682 42.296 1.00 36.81 104 GLN A C 1
ATOM 565 O O . GLN A 1 75 ? 73.395 37.765 42.640 1.00 36.77 104 GLN A O 1
ATOM 571 N N . PRO A 1 76 ? 71.713 38.307 41.192 1.00 36.70 105 PRO A N 1
ATOM 572 C CA . PRO A 1 76 ? 72.601 39.198 40.435 1.00 36.91 105 PRO A CA 1
ATOM 573 C C . PRO A 1 76 ? 73.186 40.342 41.275 1.00 36.69 105 PRO A C 1
ATOM 574 O O . PRO A 1 76 ? 74.372 40.656 41.120 1.00 36.82 105 PRO A O 1
ATOM 578 N N . PHE A 1 77 ? 72.374 40.937 42.153 1.00 36.54 106 PHE A N 1
ATOM 579 C CA . PHE A 1 77 ? 72.846 41.986 43.060 1.00 36.38 106 PHE A CA 1
ATOM 580 C C . PHE A 1 77 ? 74.058 41.525 43.845 1.00 36.49 106 PHE A C 1
ATOM 581 O O . PHE A 1 77 ? 75.149 42.143 43.713 1.00 35.89 106 PHE A O 1
ATOM 589 N N . TYR A 1 78 ? 73.843 40.449 44.675 1.00 36.82 107 TYR A N 1
ATOM 590 C CA . TYR A 1 78 ? 74.938 39.837 45.432 1.00 37.17 107 TYR A CA 1
ATOM 591 C C . TYR A 1 78 ? 76.138 39.429 44.575 1.00 37.38 107 TYR A C 1
ATOM 592 O O . TYR A 1 78 ? 77.279 39.568 45.002 1.00 37.44 107 TYR A O 1
ATOM 601 N N . LYS A 1 79 ? 75.882 38.922 43.375 1.00 38.82 108 LYS A N 1
ATOM 602 C CA . LYS A 1 79 ? 76.978 38.630 42.447 1.00 39.48 108 LYS A CA 1
ATOM 603 C C . LYS A 1 79 ? 77.842 39.860 42.226 1.00 40.03 108 LYS A C 1
ATOM 604 O O . LYS A 1 79 ? 79.069 39.795 42.377 1.00 40.51 108 LYS A O 1
ATOM 610 N N . GLN A 1 80 ? 77.191 40.975 41.880 1.00 40.36 109 GLN A N 1
ATOM 611 C CA . GLN A 1 80 ? 77.897 42.215 41.521 1.00 41.11 109 GLN A CA 1
ATOM 612 C C . GLN A 1 80 ? 78.545 42.831 42.745 1.00 40.40 109 GLN A C 1
ATOM 613 O O . GLN A 1 80 ? 79.607 43.427 42.655 1.00 40.63 109 GLN A O 1
ATOM 619 N N . LEU A 1 81 ? 77.886 42.692 43.890 1.00 40.47 110 LEU A N 1
ATOM 620 C CA . LEU A 1 81 ? 78.464 43.100 45.154 1.00 39.74 110 LEU A CA 1
ATOM 621 C C . LEU A 1 81 ? 79.709 42.251 45.434 1.00 39.62 110 LEU A C 1
ATOM 622 O O . LEU A 1 81 ? 80.688 42.734 45.992 1.00 39.48 110 LEU A O 1
ATOM 627 N N . ASN A 1 82 ? 79.667 40.992 44.997 1.00 39.64 111 ASN A N 1
ATOM 628 C CA . ASN A 1 82 ? 80.719 40.004 45.250 1.00 39.79 111 ASN A CA 1
ATOM 629 C C . ASN A 1 82 ? 80.842 39.740 46.747 1.00 39.78 111 ASN A C 1
ATOM 630 O O . ASN A 1 82 ? 81.936 39.728 47.316 1.00 39.57 111 ASN A O 1
ATOM 643 N N . LYS A 1 84 ? 78.702 37.536 50.249 1.00 38.68 113 LYS A N 1
ATOM 644 C CA . LYS A 1 84 ? 77.817 36.455 50.682 1.00 38.10 113 LYS A CA 1
ATOM 645 C C . LYS A 1 84 ? 76.345 36.892 50.728 1.00 37.54 113 LYS A C 1
ATOM 646 O O . LYS A 1 84 ? 76.012 37.903 51.337 1.00 37.40 113 LYS A O 1
ATOM 652 N N . GLY A 1 85 ? 75.475 36.132 50.070 1.00 37.16 114 GLY A N 1
ATOM 653 C CA . GLY A 1 85 ? 74.030 36.368 50.150 1.00 36.90 114 GLY A CA 1
ATOM 654 C C . GLY A 1 85 ? 73.422 35.970 51.490 1.00 36.75 114 GLY A C 1
ATOM 655 O O . GLY A 1 85 ? 73.642 34.864 51.984 1.00 36.52 114 GLY A O 1
ATOM 656 N N . TYR A 1 86 ? 72.663 36.880 52.093 1.00 36.82 115 TYR A N 1
ATOM 657 C CA . TYR A 1 86 ? 71.920 36.565 53.300 1.00 36.46 115 TYR A CA 1
ATOM 658 C C . TYR A 1 86 ? 70.442 36.728 52.987 1.00 36.38 115 TYR A C 1
ATOM 659 O O . TYR A 1 86 ? 69.993 37.806 52.588 1.00 37.08 115 TYR A O 1
ATOM 668 N N . PHE A 1 87 ? 69.684 35.659 53.159 1.00 35.57 116 PHE A N 1
ATOM 669 C CA . PHE A 1 87 ? 68.268 35.678 52.802 1.00 34.73 116 PHE A CA 1
ATOM 670 C C . PHE A 1 87 ? 67.456 35.121 53.949 1.00 34.30 116 PHE A C 1
ATOM 671 O O . PHE A 1 87 ? 67.080 33.942 53.947 1.00 34.01 116 PHE A O 1
ATOM 679 N N . TYR A 1 88 ? 67.194 35.990 54.921 1.00 32.76 117 TYR A N 1
ATOM 680 C CA . TYR A 1 88 ? 66.512 35.606 56.147 1.00 32.02 117 TYR A CA 1
ATOM 681 C C . TYR A 1 88 ? 65.074 35.295 55.823 1.00 31.92 117 TYR A C 1
ATOM 682 O O . TYR A 1 88 ? 64.442 36.013 55.071 1.00 29.51 117 TYR A O 1
ATOM 691 N N . ASP A 1 89 ? 64.567 34.211 56.394 1.00 31.80 118 ASP A N 1
ATOM 692 C CA . ASP A 1 89 ? 63.190 33.820 56.181 1.00 32.39 118 ASP A CA 1
ATOM 693 C C . ASP A 1 89 ? 62.295 34.822 56.906 1.00 31.63 118 ASP A C 1
ATOM 694 O O . ASP A 1 89 ? 62.321 34.871 58.141 1.00 31.98 118 ASP A O 1
ATOM 699 N N . PHE A 1 90 ? 61.522 35.612 56.143 1.00 30.35 119 PHE A N 1
ATOM 700 C CA . PHE A 1 90 ? 60.528 36.558 56.679 1.00 30.67 119 PHE A CA 1
ATOM 701 C C . PHE A 1 90 ? 59.144 36.297 56.077 1.00 29.95 119 PHE A C 1
ATOM 702 O O . PHE A 1 90 ? 58.354 37.218 55.878 1.00 29.97 119 PHE A O 1
ATOM 710 N N . ASP A 1 91 ? 58.872 35.034 55.763 1.00 29.50 120 ASP A N 1
ATOM 711 C CA . ASP A 1 91 ? 57.603 34.643 55.144 1.00 29.00 120 ASP A CA 1
ATOM 712 C C . ASP A 1 91 ? 56.604 34.052 56.140 1.00 28.68 120 ASP A C 1
ATOM 713 O O . ASP A 1 91 ? 55.501 33.683 55.764 1.00 29.45 120 ASP A O 1
ATOM 718 N N . SER A 1 92 ? 56.980 33.988 57.415 1.00 28.90 121 SER A N 1
ATOM 719 C CA . SER A 1 92 ? 56.091 33.521 58.465 1.00 28.80 121 SER A CA 1
ATOM 720 C C . SER A 1 92 ? 56.629 33.972 59.827 1.00 29.08 121 SER A C 1
ATOM 721 O O . SER A 1 92 ? 57.781 34.404 59.938 1.00 29.54 121 SER A O 1
ATOM 724 N N . LEU A 1 93 ? 55.792 33.861 60.849 1.00 29.43 122 LEU A N 1
ATOM 725 C CA . LEU A 1 93 ? 56.187 34.155 62.230 1.00 29.93 122 LEU A CA 1
ATOM 726 C C . LEU A 1 93 ? 57.329 33.216 62.678 1.00 30.44 122 LEU A C 1
ATOM 727 O O . LEU A 1 93 ? 58.367 33.675 63.162 1.00 30.22 122 LEU A O 1
ATOM 732 N N . LYS A 1 94 ? 57.148 31.914 62.469 1.00 30.40 123 LYS A N 1
ATOM 733 C CA . LYS A 1 94 ? 58.191 30.928 62.779 1.00 31.24 123 LYS A CA 1
ATOM 734 C C . LYS A 1 94 ? 59.523 31.246 62.071 1.00 30.39 123 LYS A C 1
ATOM 735 O O . LYS A 1 94 ? 60.584 31.220 62.700 1.00 29.73 123 LYS A O 1
ATOM 741 N N . GLY A 1 95 ? 59.466 31.513 60.769 1.00 30.02 124 GLY A N 1
ATOM 742 C CA . GLY A 1 95 ? 60.647 31.944 60.003 1.00 29.93 124 GLY A CA 1
ATOM 743 C C . GLY A 1 95 ? 61.307 33.214 60.520 1.00 30.66 124 GLY A C 1
ATOM 744 O O . GLY A 1 95 ? 62.523 33.255 60.732 1.00 30.41 124 GLY A O 1
ATOM 753 N N . GLN A 1 97 ? 61.076 34.394 63.467 1.00 31.87 126 GLN A N 1
ATOM 754 C CA . GLN A 1 97 ? 61.586 34.052 64.810 1.00 32.86 126 GLN A CA 1
ATOM 755 C C . GLN A 1 97 ? 62.969 33.433 64.734 1.00 32.79 126 GLN A C 1
ATOM 756 O O . GLN A 1 97 ? 63.871 33.797 65.495 1.00 32.49 126 GLN A O 1
ATOM 762 N N . LYS A 1 98 ? 63.137 32.506 63.792 1.00 32.65 127 LYS A N 1
ATOM 763 C CA . LYS A 1 98 ? 64.430 31.894 63.515 1.00 33.08 127 LYS A CA 1
ATOM 764 C C . LYS A 1 98 ? 65.479 32.916 63.038 1.00 32.16 127 LYS A C 1
ATOM 765 O O . LYS A 1 98 ? 66.604 32.925 63.535 1.00 32.03 127 LYS A O 1
ATOM 771 N N . SER A 1 99 ? 65.108 33.762 62.075 1.00 31.37 128 SER A N 1
ATOM 772 C CA . SER A 1 99 ? 65.940 34.870 61.622 1.00 31.21 128 SER A CA 1
ATOM 773 C C . SER A 1 99 ? 66.384 35.811 62.753 1.00 31.63 128 SER A C 1
ATOM 774 O O . SER A 1 99 ? 67.554 36.190 62.808 1.00 32.51 128 SER A O 1
ATOM 777 N N . ILE A 1 100 ? 65.459 36.189 63.637 1.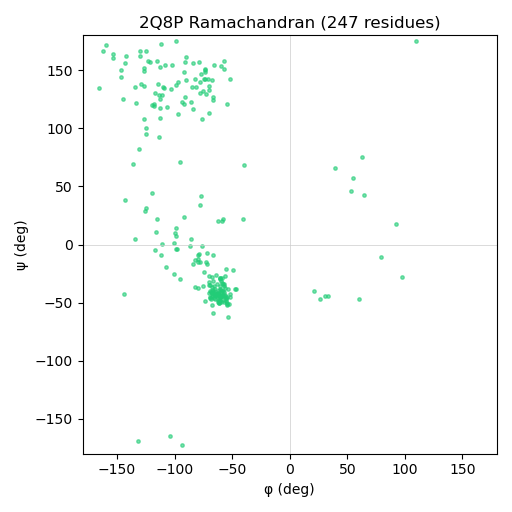00 30.85 129 ILE A N 1
ATOM 778 C CA . ILE A 1 100 ? 65.790 37.048 64.786 1.00 30.29 129 ILE A CA 1
ATOM 779 C C . ILE A 1 100 ? 66.836 36.369 65.693 1.00 29.97 129 ILE A C 1
ATOM 780 O O . ILE A 1 100 ? 67.829 36.979 66.085 1.00 29.51 129 ILE A O 1
ATOM 785 N N . THR A 1 101 ? 66.640 35.087 65.976 1.00 29.83 130 THR A N 1
ATOM 786 C CA . THR A 1 101 ? 67.614 34.324 66.748 1.00 29.97 130 THR A CA 1
ATOM 787 C C . THR A 1 101 ? 68.977 34.292 66.050 1.00 30.24 130 THR A C 1
ATOM 788 O O . THR A 1 101 ? 70.021 34.479 66.685 1.00 29.51 130 THR A O 1
ATOM 792 N N . GLN A 1 102 ? 68.964 34.046 64.742 1.00 30.06 131 GLN A N 1
ATOM 793 C CA . GLN A 1 102 ? 70.196 34.023 63.966 1.00 30.04 131 GLN A CA 1
ATOM 794 C C . GLN A 1 102 ? 70.919 35.377 63.981 1.00 29.74 131 GLN A C 1
ATOM 795 O O . GLN A 1 102 ? 72.111 35.4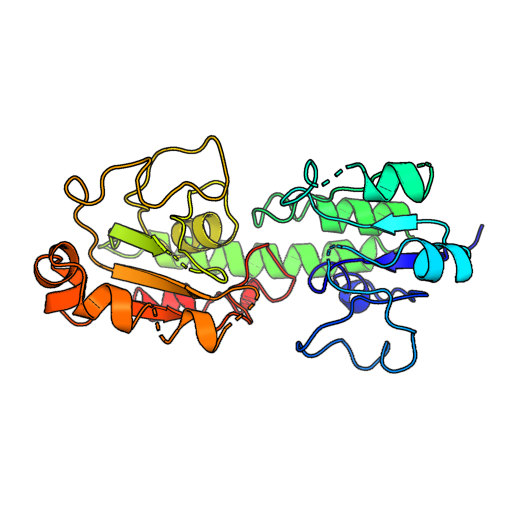17 64.275 1.00 29.31 131 GLN A O 1
ATOM 801 N N . LEU A 1 103 ? 70.200 36.469 63.674 1.00 29.89 132 LEU A N 1
ATOM 802 C CA . LEU A 1 103 ? 70.740 37.844 63.810 1.00 29.53 132 LEU A CA 1
ATOM 803 C C . LEU A 1 103 ? 71.336 38.124 65.218 1.00 29.70 132 LEU A C 1
ATOM 804 O O . LEU A 1 103 ? 72.430 38.686 65.347 1.00 29.06 132 LEU A O 1
ATOM 809 N N . GLY A 1 104 ? 70.614 37.725 66.262 1.00 29.57 133 GLY A N 1
ATOM 810 C CA . GLY A 1 104 ? 71.129 37.805 67.637 1.00 29.25 133 GLY A CA 1
ATOM 811 C C . GLY A 1 104 ? 72.468 37.093 67.833 1.00 29.35 133 GLY A C 1
ATOM 812 O O . GLY A 1 104 ? 73.402 37.642 68.436 1.00 29.19 133 GLY A O 1
ATOM 813 N N . ASP A 1 105 ? 72.563 35.873 67.312 1.00 29.36 134 ASP A N 1
ATOM 814 C CA . ASP A 1 105 ? 73.802 35.100 67.345 1.00 30.57 134 ASP A CA 1
ATOM 815 C C . ASP A 1 105 ? 74.941 35.725 66.539 1.00 30.02 134 ASP A C 1
ATOM 816 O O . ASP A 1 105 ? 76.080 35.751 67.014 1.00 30.28 134 ASP A O 1
ATOM 821 N N . GLN A 1 106 ? 74.643 36.225 65.334 1.00 29.39 135 GLN A N 1
ATOM 822 C CA . GLN A 1 106 ? 75.673 36.813 64.464 1.00 28.75 135 GLN A CA 1
ATOM 823 C C . GLN A 1 106 ? 76.273 38.090 65.028 1.00 28.22 135 GLN A C 1
ATOM 824 O O . GLN A 1 106 ? 77.466 38.311 64.923 1.00 27.70 135 GLN A O 1
ATOM 830 N N . PHE A 1 107 ? 75.428 38.924 65.622 1.00 28.28 136 PHE A N 1
ATOM 831 C CA . PHE A 1 107 ? 75.808 40.291 65.963 1.00 27.88 136 PHE A CA 1
ATOM 832 C C . PHE A 1 107 ? 75.844 40.601 67.466 1.00 27.98 136 PHE A C 1
ATOM 833 O O . PHE A 1 107 ? 75.772 41.767 67.858 1.00 27.89 136 PHE A O 1
ATOM 841 N N . ASN A 1 108 ? 75.979 39.564 68.293 1.00 27.54 137 ASN A N 1
ATOM 842 C CA . ASN A 1 108 ? 76.072 39.720 69.754 1.00 28.12 137 ASN A CA 1
ATOM 843 C C . ASN A 1 108 ? 74.892 40.506 70.350 1.00 28.31 137 ASN A C 1
ATOM 844 O O . ASN A 1 108 ? 75.074 41.535 70.998 1.00 29.39 137 ASN A O 1
ATOM 849 N N . ARG A 1 109 ? 73.683 40.002 70.108 1.00 28.42 138 ARG A N 1
ATOM 850 C CA . ARG A 1 109 ? 72.438 40.600 70.582 1.00 28.60 138 ARG A CA 1
ATOM 851 C C . ARG A 1 109 ? 71.444 39.500 70.972 1.00 29.03 138 ARG A C 1
ATOM 852 O O . ARG A 1 109 ? 70.236 39.617 70.744 1.00 29.68 138 ARG A O 1
ATOM 860 N N . LYS A 1 110 ? 71.971 38.433 71.569 1.00 28.57 139 LYS A N 1
ATOM 861 C CA . LYS A 1 110 ? 71.192 37.254 71.933 1.00 28.36 139 LYS A CA 1
ATOM 862 C C . LYS A 1 110 ? 70.074 37.558 72.957 1.00 28.07 139 LYS A C 1
ATOM 863 O O . LYS A 1 110 ? 68.953 37.066 72.827 1.00 27.47 139 LYS A O 1
ATOM 869 N N . ALA A 1 111 ? 70.383 38.368 73.968 1.00 27.94 140 ALA A N 1
ATOM 870 C CA . ALA A 1 111 ? 69.378 38.754 74.964 1.00 27.98 140 ALA A CA 1
ATOM 871 C C . ALA A 1 111 ? 68.236 39.565 74.325 1.00 27.90 140 ALA A C 1
ATOM 872 O O . ALA A 1 111 ? 67.054 39.329 74.599 1.00 27.77 140 ALA A O 1
ATOM 874 N N . GLN A 1 112 ? 68.598 40.514 73.464 1.00 28.86 141 GLN A N 1
ATOM 875 C CA . GLN A 1 112 ? 67.639 41.365 72.779 1.00 29.07 141 GLN A CA 1
ATOM 876 C C . GLN A 1 112 ? 66.759 40.546 71.822 1.00 29.53 141 GLN A C 1
ATOM 877 O O . GLN A 1 112 ? 65.545 40.799 71.711 1.00 29.66 141 GLN A O 1
ATOM 883 N N . ALA A 1 113 ? 67.374 39.586 71.128 1.00 29.19 142 ALA A N 1
ATOM 884 C CA . ALA A 1 113 ? 66.658 38.702 70.215 1.00 28.52 142 ALA A CA 1
ATOM 885 C C . ALA A 1 113 ? 65.649 37.850 70.976 1.00 28.54 142 ALA A C 1
ATOM 886 O O . ALA A 1 113 ? 64.511 37.667 70.529 1.00 27.68 142 ALA A O 1
ATOM 888 N N . LYS A 1 114 ? 66.080 37.312 72.117 1.00 28.57 143 LYS A N 1
ATOM 889 C CA . LYS A 1 114 ? 65.215 36.464 72.925 1.00 29.36 143 LYS A CA 1
ATOM 890 C C . LYS A 1 114 ? 64.006 37.256 73.434 1.00 29.07 143 LYS A C 1
ATOM 891 O O . LYS A 1 114 ? 62.889 36.753 73.433 1.00 29.29 143 LYS A O 1
ATOM 897 N N . GLU A 1 115 ? 64.235 38.491 73.867 1.00 28.53 144 GLU A N 1
ATOM 898 C CA . GLU A 1 115 ? 63.135 39.363 74.277 1.00 28.55 144 GLU A CA 1
ATOM 899 C C . GLU A 1 115 ? 62.089 39.584 73.181 1.00 28.04 144 GLU A C 1
ATOM 900 O O . GLU A 1 115 ? 60.894 39.468 73.421 1.00 26.95 144 GLU A O 1
ATOM 906 N N . LEU A 1 116 ? 62.544 39.934 71.988 1.00 27.45 145 LEU A N 1
ATOM 907 C CA . LEU A 1 116 ? 61.629 40.190 70.884 1.00 28.44 145 LEU A CA 1
ATOM 908 C C . LEU A 1 116 ? 60.869 38.912 70.486 1.00 28.11 145 LEU A C 1
ATOM 909 O O . LEU A 1 116 ? 59.643 38.917 70.356 1.00 27.99 145 LEU A O 1
ATOM 914 N N . ASN A 1 117 ? 61.590 37.809 70.347 1.00 28.66 146 ASN A N 1
ATOM 915 C CA . ASN A 1 117 ? 60.957 36.520 70.101 1.00 29.70 146 ASN A CA 1
ATOM 916 C C . ASN A 1 117 ? 59.921 36.121 71.159 1.00 30.05 146 ASN A C 1
ATOM 917 O O . ASN A 1 117 ? 58.842 35.650 70.818 1.00 30.51 146 ASN A O 1
ATOM 922 N N . ASP A 1 118 ? 60.242 36.328 72.433 1.00 30.30 147 ASP A N 1
ATOM 923 C CA . ASP A 1 118 ? 59.324 36.004 73.522 1.00 30.62 147 ASP A CA 1
ATOM 924 C C . ASP A 1 118 ? 58.040 36.829 73.406 1.00 30.27 147 ASP A C 1
ATOM 925 O O . ASP A 1 118 ? 56.945 36.323 73.695 1.00 29.79 147 ASP A O 1
ATOM 930 N N . HIS A 1 119 ? 58.179 38.102 73.017 1.00 29.62 148 HIS A N 1
ATOM 931 C CA . HIS A 1 119 ? 57.023 38.985 72.912 1.00 29.59 148 HIS A CA 1
ATOM 932 C C . HIS A 1 119 ? 56.110 38.521 71.766 1.00 29.41 148 HIS A C 1
ATOM 933 O O . HIS A 1 119 ? 54.902 38.317 71.942 1.00 29.34 148 HIS A O 1
ATOM 940 N N . LEU A 1 120 ? 56.709 38.347 70.599 1.00 28.64 149 LEU A N 1
ATOM 941 C CA . LEU A 1 120 ? 55.990 37.881 69.412 1.00 29.22 149 LEU A CA 1
ATOM 942 C C . LEU A 1 120 ? 55.320 36.520 69.649 1.00 29.10 149 LEU A C 1
ATOM 943 O O . LEU A 1 120 ? 54.164 36.332 69.255 1.00 29.74 149 LEU A O 1
ATOM 948 N N . ASN A 1 121 ? 56.043 35.596 70.295 1.00 29.14 150 ASN A N 1
ATOM 949 C CA . ASN A 1 121 ? 55.511 34.266 70.657 1.00 29.48 150 ASN A CA 1
ATOM 950 C C . ASN A 1 121 ? 54.302 34.341 71.558 1.00 29.41 150 ASN A C 1
ATOM 951 O O . ASN A 1 121 ? 53.357 33.568 71.397 1.00 29.18 150 ASN A O 1
ATOM 956 N N . SER A 1 122 ? 54.363 35.261 72.521 1.00 29.47 151 SER A N 1
ATOM 957 C CA . SER A 1 122 ? 53.316 35.459 73.508 1.00 30.20 151 SER A CA 1
ATOM 958 C C . SER A 1 122 ? 52.027 36.001 72.870 1.00 29.98 151 SER A C 1
ATOM 959 O O . SER A 1 122 ? 50.915 35.544 73.189 1.00 30.12 151 SER A O 1
ATOM 962 N N . VAL A 1 123 ? 52.185 36.951 71.950 1.00 28.93 152 VAL A N 1
ATOM 963 C CA . VAL A 1 123 ? 51.061 37.536 71.229 1.00 28.51 152 VAL A CA 1
ATOM 964 C C . VAL A 1 123 ? 50.436 36.500 70.294 1.00 28.18 152 VAL A C 1
ATOM 965 O O . VAL A 1 123 ? 49.215 36.345 70.258 1.00 27.71 152 VAL A O 1
ATOM 969 N N . LYS A 1 124 ? 51.280 35.801 69.536 1.00 27.75 153 LYS A N 1
ATOM 970 C CA . LYS A 1 124 ? 50.838 34.715 68.684 1.00 28.99 153 LYS A CA 1
ATOM 971 C C . LYS A 1 124 ? 50.016 33.709 69.495 1.00 29.66 153 LYS A C 1
ATOM 972 O O . LYS A 1 124 ? 48.906 33.369 69.109 1.00 29.53 153 LYS A O 1
ATOM 978 N N . GLN A 1 125 ? 50.553 33.255 70.625 1.00 30.25 154 GLN A N 1
ATOM 979 C CA . GLN A 1 125 ? 49.896 32.195 71.383 1.00 31.87 154 GLN A CA 1
ATOM 980 C C . GLN A 1 125 ? 48.525 32.664 71.878 1.00 31.43 154 GLN A C 1
ATOM 981 O O . GLN A 1 125 ? 47.537 31.932 71.793 1.00 31.31 154 GLN A O 1
ATOM 987 N N . LYS A 1 126 ? 48.491 33.898 72.354 1.00 31.06 155 LYS A N 1
ATOM 988 C CA . LYS A 1 126 ? 47.292 34.539 72.878 1.00 31.77 155 LYS A CA 1
ATOM 989 C C . LYS A 1 126 ? 46.201 34.641 71.804 1.00 29.81 155 LYS A C 1
ATOM 990 O O . LYS A 1 126 ? 45.052 34.303 72.063 1.00 27.72 155 LYS A O 1
ATOM 996 N N . ILE A 1 127 ? 46.581 35.066 70.597 1.00 28.49 156 ILE A N 1
ATOM 997 C CA . ILE A 1 127 ? 45.635 35.183 69.473 1.00 28.27 156 ILE A CA 1
ATOM 998 C C . ILE A 1 127 ? 45.137 33.802 69.018 1.00 28.43 156 ILE A C 1
ATOM 999 O O . ILE A 1 127 ? 43.939 33.617 68.812 1.00 28.35 156 ILE A O 1
ATOM 1004 N N . GLU A 1 128 ? 46.058 32.842 68.879 1.00 28.91 157 GLU A N 1
ATOM 1005 C CA . GLU A 1 128 ? 45.700 31.473 68.518 1.00 29.53 157 GLU A CA 1
ATOM 1006 C C . GLU A 1 128 ? 44.773 30.874 69.580 1.00 29.07 157 GLU A C 1
ATOM 1007 O O . GLU A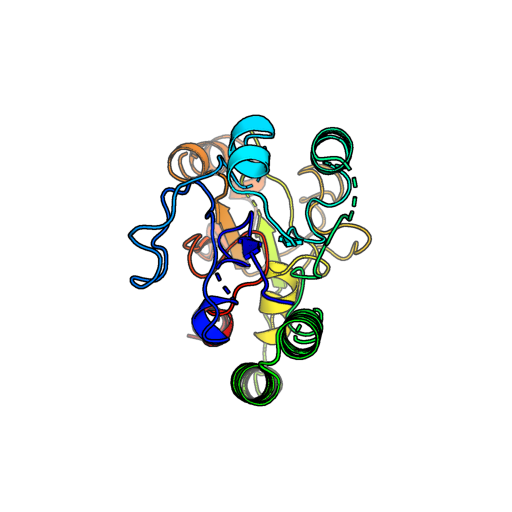 1 128 ? 43.827 30.162 69.255 1.00 29.61 157 GLU A O 1
ATOM 1013 N N . ASN A 1 129 ? 45.036 31.179 70.845 1.00 29.12 158 ASN A N 1
ATOM 1014 C CA . ASN A 1 129 ? 44.159 30.721 71.920 1.00 28.96 158 ASN A CA 1
ATOM 1015 C C . ASN A 1 129 ? 42.733 31.268 71.796 1.00 28.53 158 ASN A C 1
ATOM 1016 O O . ASN A 1 129 ? 41.761 30.532 71.991 1.00 29.22 158 ASN A O 1
ATOM 1021 N N . LYS A 1 130 ? 42.615 32.549 71.463 1.00 27.74 159 LYS A N 1
ATOM 1022 C CA . LYS A 1 130 ? 41.313 33.186 71.259 1.00 27.35 159 LYS A CA 1
ATOM 1023 C C . LYS A 1 130 ? 40.610 32.595 70.042 1.00 27.05 159 LYS A C 1
ATOM 1024 O O . LYS A 1 130 ? 39.422 32.295 70.108 1.00 26.21 159 LYS A O 1
ATOM 1030 N N . ALA A 1 131 ? 41.349 32.457 68.932 1.00 27.27 160 ALA A N 1
ATOM 1031 C CA . ALA A 1 131 ? 40.817 31.897 67.691 1.00 28.00 160 ALA A CA 1
ATOM 1032 C C . ALA A 1 131 ? 40.292 30.489 67.901 1.00 28.26 160 ALA A C 1
ATOM 1033 O O . ALA A 1 131 ? 39.233 30.153 67.387 1.00 28.70 160 ALA A O 1
ATOM 1035 N N . ALA A 1 132 ? 41.006 29.684 68.696 1.00 28.75 161 ALA A N 1
ATOM 1036 C CA . ALA A 1 132 ? 40.565 28.311 69.019 1.00 28.75 161 ALA A CA 1
ATOM 1037 C C . ALA A 1 132 ? 39.167 28.292 69.643 1.00 28.65 161 ALA A C 1
ATOM 1038 O O . ALA A 1 132 ? 38.365 27.408 69.369 1.00 27.59 161 ALA A O 1
ATOM 1040 N N . LYS A 1 133 ? 38.878 29.282 70.481 1.00 29.05 162 LYS A N 1
ATOM 1041 C CA . LYS A 1 133 ? 37.598 29.329 71.193 1.00 29.12 162 LYS A CA 1
ATOM 1042 C C . LYS A 1 133 ? 36.445 29.866 70.331 1.00 29.09 162 LYS A C 1
ATOM 1043 O O . LYS A 1 133 ? 35.272 29.787 70.724 1.00 28.26 162 LYS A O 1
ATOM 1049 N N . GLN A 1 134 ? 36.765 30.379 69.145 1.00 28.91 163 GLN A N 1
ATOM 1050 C CA . GLN A 1 134 ? 35.725 30.899 68.267 1.00 29.50 163 GLN A CA 1
ATOM 1051 C C . GLN A 1 134 ? 34.946 29.744 67.669 1.00 30.46 163 GLN A C 1
ATOM 1052 O O . GLN A 1 134 ? 35.526 28.709 67.374 1.00 31.31 163 GLN A O 1
ATOM 1058 N N . LYS A 1 135 ? 33.630 29.907 67.524 1.00 30.77 164 LYS A N 1
ATOM 1059 C CA . LYS A 1 135 ? 32.774 28.856 66.967 1.00 30.74 164 LYS A CA 1
ATOM 1060 C C . LYS A 1 135 ? 32.851 28.803 65.439 1.00 30.35 164 LYS A C 1
ATOM 1061 O O . LYS A 1 135 ? 32.802 27.728 64.854 1.00 30.66 164 LYS A O 1
ATOM 1067 N N . LYS A 1 136 ? 32.944 29.964 64.804 1.00 29.67 165 LYS A N 1
ATOM 1068 C CA . LYS A 1 136 ? 33.019 30.031 63.360 1.00 30.13 165 LYS A CA 1
ATOM 1069 C C . LYS A 1 136 ? 34.381 30.544 62.935 1.00 28.99 165 LYS A C 1
ATOM 1070 O O . LYS A 1 136 ? 35.059 31.269 63.675 1.00 29.26 165 LYS A O 1
ATOM 1076 N N . HIS A 1 137 ? 34.785 30.144 61.741 1.00 27.76 166 HIS A N 1
ATOM 1077 C CA . HIS A 1 137 ? 36.045 30.563 61.171 1.00 26.74 166 HIS A CA 1
ATOM 1078 C C . HIS A 1 137 ? 35.763 30.987 59.750 1.00 25.83 166 HIS A C 1
ATOM 1079 O O . HIS A 1 137 ? 35.203 30.199 58.982 1.00 26.63 166 HIS A O 1
ATOM 1086 N N . PRO A 1 138 ? 36.091 32.249 59.410 1.00 25.06 167 PRO A N 1
ATOM 1087 C CA . PRO A 1 138 ? 35.827 32.722 58.045 1.00 24.27 167 PRO A CA 1
ATOM 1088 C C . PRO A 1 138 ? 36.744 32.105 57.005 1.00 23.97 167 PRO A C 1
ATOM 1089 O O . PRO A 1 138 ? 37.945 31.901 57.244 1.00 23.65 167 PRO A O 1
ATOM 1093 N N . LYS A 1 139 ? 36.172 31.828 55.842 1.00 23.84 168 LYS A N 1
ATOM 1094 C CA . LYS A 1 139 ? 36.976 31.469 54.679 1.00 23.16 168 LYS A CA 1
ATOM 1095 C C . LYS A 1 139 ? 37.453 32.769 54.097 1.00 23.37 168 LYS A C 1
ATOM 1096 O O . LYS A 1 139 ? 36.685 33.722 54.005 1.00 24.48 168 LYS A O 1
ATOM 1102 N N . VAL A 1 140 ? 38.727 32.833 53.744 1.00 22.77 169 VAL A N 1
ATOM 1103 C CA . VAL A 1 140 ? 39.329 34.123 53.377 1.00 23.64 169 VAL A CA 1
ATOM 1104 C C . VAL A 1 140 ? 40.059 33.991 52.038 1.00 24.07 169 VAL A C 1
ATOM 1105 O O . VAL A 1 140 ? 40.749 33.000 51.816 1.00 23.92 169 VAL A O 1
ATOM 1109 N N . LEU A 1 141 ? 39.906 34.995 51.173 1.00 23.76 170 LEU A N 1
ATOM 1110 C CA . LEU A 1 141 ? 40.717 35.138 49.970 1.00 25.18 170 LEU A CA 1
ATOM 1111 C C . LEU A 1 141 ? 41.628 36.367 50.148 1.00 25.39 170 LEU A C 1
ATOM 1112 O O . LEU A 1 141 ? 41.163 37.449 50.490 1.00 25.68 170 LEU A O 1
ATOM 1117 N N . ILE A 1 142 ? 42.921 36.183 49.927 1.00 26.37 171 ILE A N 1
ATOM 1118 C CA . ILE A 1 142 ? 43.899 37.260 50.120 1.00 26.94 171 ILE A CA 1
ATOM 1119 C C . ILE A 1 142 ? 44.501 37.675 48.778 1.00 27.50 171 ILE A C 1
ATOM 1120 O O . ILE A 1 142 ? 45.171 36.877 48.115 1.00 27.95 171 ILE A O 1
ATOM 1125 N N . LEU A 1 143 ? 44.273 38.929 48.396 1.00 27.61 172 LEU A N 1
ATOM 1126 C CA . LEU A 1 143 ? 44.856 39.478 47.183 1.00 27.36 172 LEU A CA 1
ATOM 1127 C C . LEU A 1 143 ? 46.031 40.417 47.559 1.00 27.72 172 LEU A C 1
ATOM 1128 O O . LEU A 1 143 ? 45.948 41.187 48.516 1.00 27.46 172 LEU A O 1
ATOM 1141 N N . GLY A 1 145 ? 48.202 43.229 45.762 1.00 27.24 174 GLY A N 1
ATOM 1142 C CA . GLY A 1 145 ? 48.302 44.069 44.599 1.00 28.42 174 GLY A CA 1
ATOM 1143 C C . GLY A 1 145 ? 49.677 44.687 44.499 1.00 28.67 174 GLY A C 1
ATOM 1144 O O . GLY A 1 145 ? 50.209 45.194 45.469 1.00 29.03 174 GLY A O 1
ATOM 1145 N N . VAL A 1 146 ? 50.224 44.643 43.300 1.00 28.53 175 VAL A N 1
ATOM 1146 C CA . VAL A 1 146 ? 51.512 45.227 42.980 1.00 28.96 175 VAL A CA 1
ATOM 1147 C C . VAL A 1 146 ? 51.280 46.188 41.800 1.00 28.59 175 VAL A C 1
ATOM 1148 O O . VAL A 1 146 ? 50.201 46.165 41.174 1.00 29.09 175 VAL A O 1
ATOM 1152 N N . PRO A 1 147 ? 52.263 47.063 41.496 1.00 29.33 176 PRO A N 1
ATOM 1153 C CA . PRO A 1 147 ? 52.092 47.909 40.304 1.00 29.23 176 PRO A CA 1
ATOM 1154 C C . PRO A 1 147 ? 51.806 47.085 39.048 1.00 29.63 176 PRO A C 1
ATOM 1155 O O . PRO A 1 147 ? 52.609 46.210 38.702 1.00 30.49 176 PRO A O 1
ATOM 1159 N N . GLY A 1 148 ? 50.655 47.338 38.415 1.00 29.12 177 GLY A N 1
ATOM 1160 C CA . GLY A 1 148 ? 50.240 46.678 37.158 1.00 29.29 177 GLY A CA 1
ATOM 1161 C C . GLY A 1 148 ? 49.280 45.484 37.275 1.00 29.20 177 GLY A C 1
ATOM 1162 O O . GLY A 1 148 ? 48.485 45.227 36.374 1.00 28.19 177 GLY A O 1
ATOM 1163 N N . SER A 1 149 ? 49.328 44.770 38.393 1.00 29.08 178 SER A N 1
ATOM 1164 C CA . SER A 1 149 ? 48.556 43.528 38.532 1.00 28.95 178 SER A CA 1
ATOM 1165 C C . SER A 1 149 ? 48.339 43.119 39.978 1.00 28.24 178 SER A C 1
ATOM 1166 O O . SER A 1 149 ? 48.940 43.677 40.883 1.00 28.09 178 SER A O 1
ATOM 1169 N N . TYR A 1 150 ? 47.501 42.106 40.207 1.00 28.11 179 TYR A N 1
ATOM 1170 C CA . TYR A 1 150 ? 47.431 41.522 41.535 1.00 27.91 179 TYR A CA 1
ATOM 1171 C C . TYR A 1 150 ? 47.638 40.021 41.491 1.00 27.53 179 TYR A C 1
ATOM 1172 O O . TYR A 1 150 ? 47.279 39.344 40.515 1.00 26.51 179 TYR A O 1
ATOM 1181 N N . LEU A 1 151 ? 48.215 39.534 42.580 1.00 27.32 180 LEU A N 1
ATOM 1182 C CA . LEU A 1 151 ? 48.486 38.133 42.825 1.00 27.67 180 LEU A CA 1
ATOM 1183 C C . LEU A 1 151 ? 47.595 37.648 43.954 1.00 27.81 180 LEU A C 1
ATOM 1184 O O . LEU A 1 151 ? 46.919 38.451 44.612 1.00 28.29 180 LEU A O 1
ATOM 1189 N N . VAL A 1 152 ? 47.617 36.339 44.196 1.00 27.26 181 VAL A N 1
ATOM 1190 C CA . VAL A 1 152 ? 46.848 35.716 45.275 1.00 27.62 181 VAL A CA 1
ATOM 1191 C C . VAL A 1 152 ? 47.852 35.161 46.311 1.00 27.24 181 VAL A C 1
ATOM 1192 O O . VAL A 1 152 ? 48.798 34.455 45.938 1.00 27.71 181 VAL A O 1
ATOM 1196 N N . ALA A 1 153 ? 47.665 35.497 47.593 1.00 25.90 182 ALA A N 1
ATOM 1197 C CA . ALA A 1 153 ? 48.610 35.069 48.623 1.00 26.32 182 ALA A CA 1
ATOM 1198 C C . ALA A 1 153 ? 48.321 33.670 49.154 1.00 25.89 182 ALA A C 1
ATOM 1199 O O . ALA A 1 153 ? 47.159 33.344 49.479 1.00 27.25 182 ALA A O 1
ATOM 1201 N N . THR A 1 154 ? 49.365 32.859 49.303 1.00 25.32 183 THR A N 1
ATOM 1202 C CA . THR A 1 154 ? 49.164 31.508 49.835 1.00 24.98 183 THR A CA 1
ATOM 1203 C C . THR A 1 154 ? 49.507 31.462 51.323 1.00 26.15 183 THR A C 1
ATOM 1204 O O . THR A 1 154 ? 49.995 32.461 51.887 1.00 25.85 183 THR A O 1
ATOM 1208 N N . ASP A 1 155 ? 49.267 30.300 51.939 1.00 26.31 184 ASP A N 1
ATOM 1209 C CA . ASP A 1 155 ? 49.716 30.014 53.303 1.00 27.05 184 ASP A CA 1
ATOM 1210 C C . ASP A 1 155 ? 51.222 30.202 53.507 1.00 26.07 184 ASP A C 1
ATOM 1211 O O . ASP A 1 155 ? 51.664 30.385 54.629 1.00 26.66 184 ASP A O 1
ATOM 1216 N N . LYS A 1 156 ? 51.993 30.169 52.422 1.00 26.36 185 LYS A N 1
ATOM 1217 C CA . LYS A 1 156 ? 53.448 30.293 52.452 1.00 26.63 185 LYS A CA 1
ATOM 1218 C C . LYS A 1 156 ? 53.905 31.750 52.589 1.00 26.45 185 LYS A C 1
ATOM 1219 O O . LYS A 1 156 ? 55.073 32.014 52.870 1.00 26.83 185 LYS A O 1
ATOM 1225 N N . SER A 1 157 ? 52.979 32.684 52.412 1.00 26.07 186 SER A N 1
ATOM 1226 C CA . SER A 1 157 ? 53.257 34.116 52.553 1.00 25.69 186 SER A CA 1
ATOM 1227 C C . SER A 1 157 ? 53.008 34.558 54.000 1.00 25.56 186 SER A C 1
ATOM 1228 O O . SER A 1 157 ? 52.296 33.891 54.748 1.00 25.01 186 SER A O 1
ATOM 1231 N N . TYR A 1 158 ? 53.560 35.709 54.377 1.00 25.64 187 TYR A N 1
ATOM 1232 C CA . TYR A 1 158 ? 53.387 36.228 55.723 1.00 25.83 187 TYR A CA 1
ATOM 1233 C C . TYR A 1 158 ? 51.905 36.474 56.029 1.00 26.64 187 TYR A C 1
ATOM 1234 O O . TYR A 1 158 ? 51.398 36.069 57.070 1.00 27.20 187 TYR A O 1
ATOM 1243 N N . ILE A 1 159 ? 51.220 37.151 55.115 1.00 27.24 188 ILE A N 1
ATOM 1244 C CA . ILE A 1 159 ? 49.791 37.439 55.285 1.00 27.38 188 ILE A CA 1
ATOM 1245 C C . ILE A 1 159 ? 49.012 36.128 55.415 1.00 27.52 188 ILE A C 1
ATOM 1246 O O . ILE A 1 159 ? 48.113 36.028 56.231 1.00 27.64 188 ILE A O 1
ATOM 1251 N N . GLY A 1 160 ? 49.390 35.119 54.647 1.00 27.62 189 GLY A N 1
ATOM 1252 C CA . GLY A 1 160 ? 48.811 33.779 54.815 1.00 27.69 189 GLY A CA 1
ATOM 1253 C C . GLY A 1 160 ? 48.954 33.246 56.225 1.00 28.33 189 GLY A C 1
ATOM 1254 O O . GLY A 1 160 ? 47.991 32.715 56.802 1.00 28.23 189 GLY A O 1
ATOM 1255 N N . ASP A 1 161 ? 50.155 33.369 56.791 1.00 27.94 190 ASP A N 1
ATOM 1256 C CA . ASP A 1 161 ? 50.397 32.927 58.159 1.00 26.82 190 ASP A CA 1
ATOM 1257 C C . ASP A 1 161 ? 49.537 33.702 59.159 1.00 26.53 190 ASP A C 1
ATOM 1258 O O . ASP A 1 161 ? 48.967 33.110 60.088 1.00 25.81 190 ASP A O 1
ATOM 1263 N N . LEU A 1 162 ? 49.454 35.031 58.974 1.00 25.17 191 LEU A N 1
ATOM 1264 C CA . LEU A 1 162 ? 48.618 35.880 59.814 1.00 24.81 191 LEU A CA 1
ATOM 1265 C C . LEU A 1 162 ? 47.147 35.422 59.790 1.00 24.52 191 LEU A C 1
ATOM 1266 O O . LEU A 1 162 ? 46.501 35.345 60.833 1.00 24.55 191 LEU A O 1
ATOM 1271 N N . VAL A 1 163 ? 46.619 35.176 58.597 1.00 23.53 192 VAL A N 1
ATOM 1272 C CA . VAL A 1 163 ? 45.222 34.708 58.434 1.00 23.19 192 VAL A CA 1
ATOM 1273 C C . VAL A 1 163 ? 44.996 33.413 59.202 1.00 24.01 192 VAL A C 1
ATOM 1274 O O . VAL A 1 163 ? 43.979 33.266 59.931 1.00 23.44 192 VAL A O 1
ATOM 1278 N N . LYS A 1 164 ? 45.958 32.496 59.081 1.00 23.28 193 LYS A N 1
ATOM 1279 C CA . LYS A 1 164 ? 45.885 31.233 59.799 1.00 24.49 193 LYS A CA 1
ATOM 1280 C C . LYS A 1 164 ? 45.889 31.453 61.310 1.00 24.55 193 LYS A C 1
ATOM 1281 O O . LYS A 1 164 ? 45.055 30.887 62.042 1.00 23.70 193 LYS A O 1
ATOM 1287 N N . ILE A 1 165 ? 46.848 32.252 61.774 1.00 24.53 194 ILE A N 1
ATOM 1288 C CA . ILE A 1 165 ? 46.975 32.551 63.215 1.00 24.82 194 ILE A CA 1
ATOM 1289 C C . ILE A 1 165 ? 45.687 33.141 63.776 1.00 24.77 194 ILE A C 1
A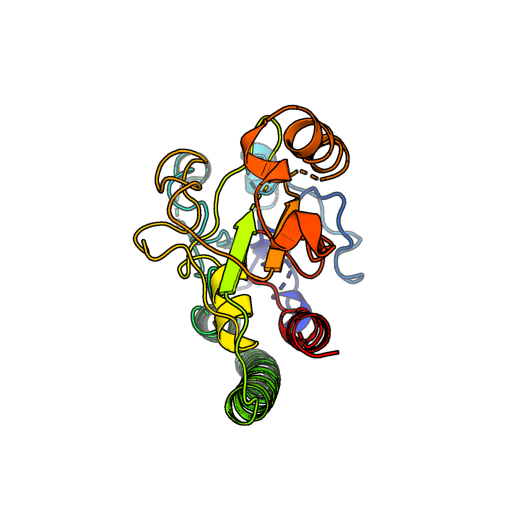TOM 1290 O O . ILE A 1 165 ? 45.236 32.747 64.857 1.00 24.48 194 ILE A O 1
ATOM 1295 N N . ALA A 1 166 ? 45.098 34.076 63.029 1.00 25.51 195 ALA A N 1
ATOM 1296 C CA . ALA A 1 166 ? 43.925 34.838 63.485 1.00 26.37 195 ALA A CA 1
ATOM 1297 C C . ALA A 1 166 ? 42.645 34.010 63.415 1.00 26.45 195 ALA A C 1
ATOM 1298 O O . ALA A 1 166 ? 41.589 34.514 63.752 1.00 26.56 195 ALA A O 1
ATOM 1300 N N . GLY A 1 167 ? 42.753 32.765 62.939 1.00 26.51 196 GLY A N 1
ATOM 1301 C CA . GLY A 1 167 ? 41.609 31.852 62.818 1.00 26.73 196 GLY A CA 1
ATOM 1302 C C . GLY A 1 167 ? 40.849 31.834 61.494 1.00 27.10 196 GLY A C 1
ATOM 1303 O O . GLY A 1 167 ? 39.719 31.369 61.436 1.00 27.01 196 GLY A O 1
ATOM 1304 N N . GLY A 1 168 ? 41.459 32.346 60.433 1.00 27.06 197 GLY A N 1
ATOM 1305 C CA . GLY A 1 168 ? 40.853 32.294 59.108 1.00 26.65 197 GLY A CA 1
ATOM 1306 C C . GLY A 1 168 ? 41.268 31.044 58.346 1.00 26.90 197 GLY A C 1
ATOM 1307 O O . GLY A 1 168 ? 42.305 30.431 58.643 1.00 26.83 197 GLY A O 1
ATOM 1308 N N . GLU A 1 169 ? 40.449 30.669 57.373 1.00 26.48 198 GLU A N 1
ATOM 1309 C CA . GLU A 1 169 ? 40.744 29.564 56.472 1.00 27.19 198 GLU A CA 1
ATOM 1310 C C . GLU A 1 169 ? 40.962 30.064 55.073 1.00 26.80 198 GLU A C 1
ATOM 1311 O O . GLU A 1 169 ? 40.014 30.478 54.391 1.00 26.67 198 GLU A O 1
ATOM 1317 N N . ASN A 1 170 ? 42.215 30.010 54.644 1.00 26.68 199 ASN A N 1
ATOM 1318 C CA . ASN A 1 170 ? 42.567 30.436 53.293 1.00 27.41 199 ASN A CA 1
ATOM 1319 C C . ASN A 1 170 ? 41.935 29.481 52.280 1.00 27.45 199 ASN A C 1
ATOM 1320 O O . ASN A 1 170 ? 42.117 28.256 52.362 1.00 27.22 199 ASN A O 1
ATOM 1325 N N . VAL A 1 171 ? 41.161 30.058 51.361 1.00 27.07 200 VAL A N 1
ATOM 1326 C CA . VAL A 1 171 ? 40.480 29.315 50.311 1.00 27.01 200 VAL A CA 1
ATOM 1327 C C . VAL A 1 171 ? 41.471 28.836 49.250 1.00 27.79 200 VAL A C 1
ATOM 1328 O O . VAL A 1 171 ? 41.148 27.952 48.437 1.00 27.18 200 VAL A O 1
ATOM 1332 N N . ILE A 1 172 ? 42.673 29.414 49.277 1.00 28.15 201 ILE A N 1
ATOM 1333 C CA . ILE A 1 172 ? 43.773 29.026 48.373 1.00 28.81 201 ILE A CA 1
ATOM 1334 C C . ILE A 1 172 ? 44.617 27.993 49.095 1.00 28.91 201 ILE A C 1
ATOM 1335 O O . ILE A 1 172 ? 45.122 28.239 50.185 1.00 27.32 201 ILE A O 1
ATOM 1340 N N . LYS A 1 173 ? 44.759 26.825 48.479 1.00 29.20 202 LYS A N 1
ATOM 1341 C CA . LYS A 1 173 ? 45.281 25.662 49.188 1.00 30.64 202 LYS A CA 1
ATOM 1342 C C . LYS A 1 173 ? 46.688 25.336 48.743 1.00 31.48 202 LYS A C 1
ATOM 1343 O O . LYS A 1 173 ? 47.424 24.629 49.433 1.00 31.55 202 LYS A O 1
ATOM 1349 N N . VAL A 1 174 ? 47.041 25.846 47.571 1.00 32.70 203 VAL A N 1
ATOM 1350 C CA . VAL A 1 174 ? 48.351 25.612 47.001 1.00 34.22 203 VAL A CA 1
ATOM 1351 C C . VAL A 1 174 ? 49.388 26.328 47.866 1.00 34.58 203 VAL A C 1
ATOM 1352 O O . VAL A 1 174 ? 49.117 27.411 48.391 1.00 34.88 203 VAL A O 1
ATOM 1356 N N . LYS A 1 175 ? 50.543 25.698 48.059 1.00 35.26 204 LYS A N 1
ATOM 1357 C CA . LYS A 1 175 ? 51.483 26.149 49.091 1.00 36.83 204 LYS A CA 1
ATOM 1358 C C . LYS A 1 175 ? 52.951 26.236 48.640 1.00 36.11 204 LYS A C 1
ATOM 1359 O O . LYS A 1 175 ? 53.824 26.570 49.443 1.00 37.19 204 LYS A O 1
ATOM 1365 N N . ASP A 1 176 ? 53.207 25.994 47.363 1.00 34.76 205 ASP A N 1
ATOM 1366 C CA . ASP A 1 176 ? 54.582 25.944 46.855 1.00 34.19 205 ASP A CA 1
ATOM 1367 C C . ASP A 1 176 ? 55.263 27.296 46.571 1.00 32.63 205 ASP A C 1
ATOM 1368 O O . ASP A 1 176 ? 56.480 27.342 46.380 1.00 32.81 205 ASP A O 1
ATOM 1373 N N . ARG A 1 177 ? 54.488 28.371 46.505 1.00 30.87 206 ARG A N 1
ATOM 1374 C CA . ARG A 1 177 ? 55.059 29.730 46.540 1.00 30.23 206 ARG A CA 1
ATOM 1375 C C . ARG A 1 177 ? 54.199 30.696 47.330 1.00 28.85 206 ARG A C 1
ATOM 1376 O O . ARG A 1 177 ? 53.025 30.421 47.583 1.00 28.84 206 ARG A O 1
ATOM 1384 N N . GLN A 1 178 ? 54.808 31.819 47.723 1.00 27.64 207 GLN A N 1
ATOM 1385 C CA . GLN A 1 178 ? 54.187 32.840 48.584 1.00 26.24 207 GLN A CA 1
ATOM 1386 C C . GLN A 1 178 ? 52.990 33.509 47.893 1.00 26.18 207 GLN A C 1
ATOM 1387 O O . GLN A 1 178 ? 51.918 33.648 48.483 1.00 24.81 207 GLN A O 1
ATOM 1393 N N . TYR A 1 179 ? 53.169 33.840 46.618 1.00 25.68 208 TYR A N 1
ATOM 1394 C CA . TYR A 1 179 ? 52.162 34.560 45.829 1.00 26.00 208 TYR A CA 1
ATOM 1395 C C . TYR A 1 179 ? 52.019 33.888 44.487 1.00 26.68 208 TYR A C 1
ATOM 1396 O O . TYR A 1 179 ? 53.028 33.555 43.845 1.00 27.14 208 TYR A O 1
ATOM 1405 N N . ILE A 1 180 ? 50.780 33.703 44.043 1.00 27.00 209 ILE A N 1
ATOM 1406 C CA . ILE A 1 180 ? 50.529 33.066 42.747 1.00 27.91 209 ILE A CA 1
ATOM 1407 C C . ILE A 1 180 ? 49.733 33.982 41.806 1.00 28.98 209 ILE A C 1
ATOM 1408 O O . ILE A 1 180 ? 49.040 34.886 42.244 1.00 28.77 209 ILE A O 1
ATOM 1413 N N . SER A 1 181 ? 49.836 33.747 40.508 1.00 30.75 210 SER A N 1
ATOM 1414 C CA . SER A 1 181 ? 49.095 34.569 39.549 1.00 33.46 210 SER A CA 1
ATOM 1415 C C . SER A 1 181 ? 47.579 34.571 39.798 1.00 34.71 210 SER A C 1
ATOM 1416 O O . SER A 1 181 ? 47.032 33.596 40.317 1.00 34.77 210 SER A O 1
ATOM 1419 N N . SER A 1 182 ? 46.920 35.670 39.428 1.00 36.42 211 SER A N 1
ATOM 1420 C CA . SER A 1 182 ? 45.455 35.791 39.501 1.00 39.26 211 SER A CA 1
ATOM 1421 C C . SER A 1 182 ? 44.713 34.607 38.874 1.00 40.85 211 SER A C 1
ATOM 1422 O O . SER A 1 182 ? 43.542 34.359 39.210 1.00 41.42 211 SER A O 1
ATOM 1425 N N . ASN A 1 183 ? 45.406 33.895 37.980 1.00 41.77 212 ASN A N 1
ATOM 1426 C CA . ASN A 1 183 ? 44.847 32.783 37.203 1.00 43.63 212 ASN A CA 1
ATOM 1427 C C . ASN A 1 183 ? 45.359 31.351 37.541 1.00 44.31 212 ASN A C 1
ATOM 1428 O O . ASN A 1 183 ? 44.916 30.379 36.929 1.00 44.57 212 ASN A O 1
ATOM 1433 N N . THR A 1 184 ? 46.263 31.219 38.516 1.00 45.51 213 THR A N 1
ATOM 1434 C CA . THR A 1 184 ? 46.785 29.892 38.905 1.00 45.75 213 THR A CA 1
ATOM 1435 C C . THR A 1 184 ? 45.721 28.990 39.551 1.00 46.33 213 THR A C 1
ATOM 1436 O O . THR A 1 184 ? 45.461 27.897 39.046 1.00 46.27 213 THR A O 1
ATOM 1440 N N . GLU A 1 185 ? 45.121 29.432 40.656 1.00 46.95 214 GLU A N 1
ATOM 1441 C CA . GLU A 1 185 ? 43.891 28.796 41.134 1.00 47.68 214 GLU A CA 1
ATOM 1442 C C . GLU A 1 185 ? 42.752 29.560 40.460 1.00 48.17 214 GLU A C 1
ATOM 1443 O O . GLU A 1 185 ? 42.835 30.783 40.286 1.00 48.24 214 GLU A O 1
ATOM 1449 N N . ASN A 1 186 ? 41.698 28.859 40.049 1.00 48.53 215 ASN A N 1
ATOM 1450 C CA . ASN A 1 186 ? 40.534 29.589 39.558 1.00 48.53 215 ASN A CA 1
ATOM 1451 C C . ASN A 1 186 ? 39.532 30.037 40.618 1.00 48.25 215 ASN A C 1
ATOM 1452 O O . ASN A 1 186 ? 38.999 29.239 41.394 1.00 48.04 215 ASN A O 1
ATOM 1457 N N . LEU A 1 187 ? 39.327 31.354 40.608 1.00 47.94 216 LEU A N 1
ATOM 1458 C CA . LEU A 1 187 ? 38.591 32.123 41.606 1.00 47.25 216 LEU A CA 1
ATOM 1459 C C . LEU A 1 187 ? 37.079 31.915 41.562 1.00 46.72 216 LEU A C 1
ATOM 1460 O O . LEU A 1 187 ? 36.357 32.410 42.432 1.00 46.92 216 LEU A O 1
ATOM 1465 N N . LEU A 1 188 ? 36.603 31.191 40.552 1.00 45.84 217 LEU A N 1
ATOM 1466 C CA . LEU A 1 188 ? 35.200 30.771 40.485 1.00 45.23 217 LEU A CA 1
ATOM 1467 C C . LEU A 1 188 ? 34.909 29.516 41.319 1.00 44.35 217 LEU A C 1
ATOM 1468 O O . LEU A 1 188 ? 33.745 29.183 41.564 1.00 44.25 217 LEU A O 1
ATOM 1473 N N . ASN A 1 189 ? 35.968 28.832 41.747 1.00 43.30 218 ASN A N 1
ATOM 1474 C CA . ASN A 1 189 ? 35.850 27.585 42.508 1.00 42.10 218 ASN A CA 1
ATOM 1475 C C . ASN A 1 189 ? 36.007 27.738 44.047 1.00 40.91 218 ASN A C 1
ATOM 1476 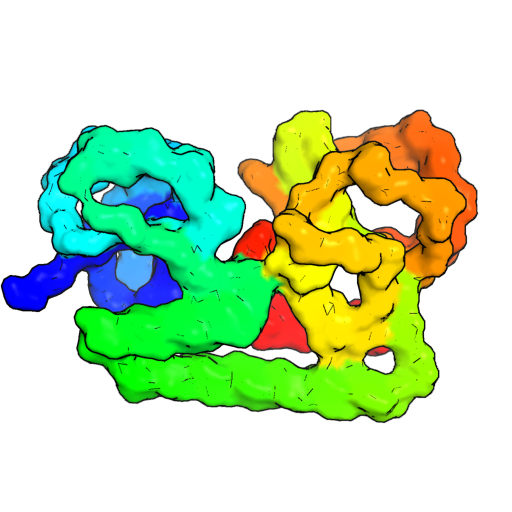O O . ASN A 1 189 ? 36.046 26.746 44.772 1.00 41.26 218 ASN A O 1
ATOM 1481 N N . ILE A 1 190 ? 36.075 28.983 44.520 1.00 38.82 219 ILE A N 1
ATOM 1482 C CA . ILE A 1 190 ? 36.225 29.323 45.953 1.00 37.43 219 ILE A CA 1
ATOM 1483 C C . ILE A 1 190 ? 34.987 30.069 46.483 1.00 36.25 219 ILE A C 1
ATOM 1484 O O . ILE A 1 190 ? 34.261 30.681 45.704 1.00 35.65 219 ILE A O 1
ATOM 1489 N N . ASN A 1 191 ? 34.763 30.035 47.803 1.00 35.31 220 ASN A N 1
ATOM 1490 C CA . ASN A 1 191 ? 33.582 30.664 48.417 1.00 33.64 220 ASN A CA 1
ATOM 1491 C C . ASN A 1 191 ? 33.975 31.437 49.679 1.00 32.39 220 ASN A C 1
ATOM 1492 O O . ASN A 1 191 ? 33.610 31.026 50.785 1.00 32.66 220 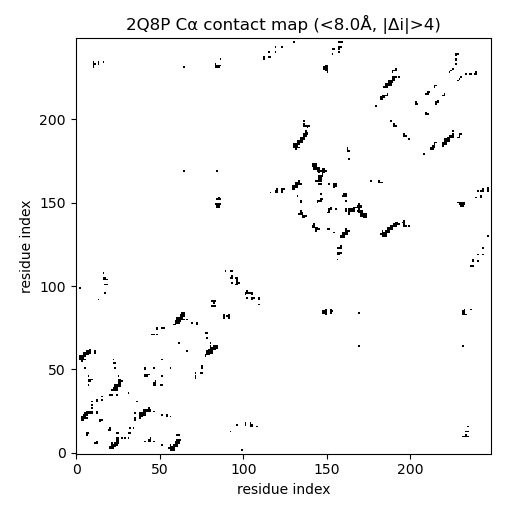ASN A O 1
ATOM 1497 N N . PRO A 1 192 ? 34.720 32.561 49.521 1.00 30.64 221 PRO A N 1
ATOM 1498 C CA . PRO A 1 192 ? 35.269 33.226 50.711 1.00 29.61 221 PRO A CA 1
ATOM 1499 C C . PRO A 1 192 ? 34.221 34.065 51.456 1.00 28.84 221 PRO A C 1
ATOM 1500 O O . PRO A 1 192 ? 33.412 34.733 50.829 1.00 29.21 221 PRO A O 1
ATOM 1504 N N . ASP A 1 193 ? 34.249 34.029 52.784 1.00 28.76 222 ASP A N 1
ATOM 1505 C CA . ASP A 1 193 ? 33.426 34.945 53.591 1.00 28.56 222 ASP A CA 1
ATOM 1506 C C . ASP A 1 193 ? 34.033 36.354 53.569 1.00 28.25 222 ASP A C 1
ATOM 1507 O O . ASP A 1 193 ? 33.316 37.366 53.606 1.00 27.80 222 ASP A O 1
ATOM 1512 N N . ILE A 1 194 ? 35.365 36.395 53.557 1.00 27.11 223 ILE A N 1
ATOM 1513 C CA . ILE A 1 194 ? 36.131 37.636 53.655 1.00 26.77 223 ILE A CA 1
ATOM 1514 C C . ILE A 1 194 ? 37.119 37.694 52.473 1.00 26.68 223 ILE A C 1
ATOM 1515 O O . ILE A 1 194 ? 37.729 36.691 52.130 1.00 26.54 223 ILE A O 1
ATOM 1520 N N . ILE A 1 195 ? 37.237 38.857 51.839 1.00 25.95 224 ILE A N 1
ATOM 1521 C CA . ILE A 1 195 ? 38.318 39.123 50.892 1.00 25.36 224 ILE A CA 1
ATOM 1522 C C . ILE A 1 195 ? 39.214 40.203 51.505 1.00 25.76 224 ILE A C 1
ATOM 1523 O O . ILE A 1 195 ? 38.732 41.280 51.895 1.00 26.46 224 ILE A O 1
ATOM 1528 N N . LEU A 1 196 ? 40.507 39.908 51.612 1.00 26.00 225 LEU A N 1
ATOM 1529 C CA . LEU A 1 196 ? 41.486 40.920 52.018 1.00 26.54 225 LEU A CA 1
ATOM 1530 C C . LEU A 1 196 ? 42.283 41.443 50.803 1.00 26.52 225 LEU A C 1
ATOM 1531 O O . LEU A 1 196 ? 42.747 40.660 49.967 1.00 26.21 225 LEU A O 1
ATOM 1536 N N . ARG A 1 197 ? 42.431 42.760 50.704 1.00 26.03 226 ARG A N 1
ATOM 1537 C CA . ARG A 1 197 ? 43.258 43.338 49.647 1.00 26.53 226 ARG A CA 1
ATOM 1538 C C . ARG A 1 197 ? 44.405 44.139 50.255 1.00 27.14 226 ARG A C 1
ATOM 1539 O O . ARG A 1 197 ? 44.175 45.093 51.000 1.00 27.51 226 ARG A O 1
ATOM 1547 N N . LEU A 1 198 ? 45.633 43.733 49.932 1.00 27.45 227 LEU A N 1
ATOM 1548 C CA . LEU A 1 198 ? 46.851 44.365 50.440 1.00 27.87 227 LEU A CA 1
ATOM 1549 C C . LEU A 1 198 ? 47.541 44.992 49.252 1.00 27.73 227 LEU A C 1
ATOM 1550 O O . LEU A 1 198 ? 47.584 44.373 48.206 1.00 28.91 227 LEU A O 1
ATOM 1555 N N . PRO A 1 199 ? 48.077 46.215 49.410 1.00 28.03 228 PRO A N 1
ATOM 1556 C CA . PRO A 1 199 ? 48.817 46.930 48.363 1.00 27.56 228 PRO A CA 1
ATOM 1557 C C . PRO A 1 199 ? 50.352 46.887 48.566 1.00 27.26 228 PRO A C 1
ATOM 1558 O O . PRO A 1 199 ? 50.835 46.753 49.692 1.00 27.27 228 PRO A O 1
ATOM 1562 N N . HIS A 1 200 ? 51.105 47.016 47.482 1.00 27.37 229 HIS A N 1
ATOM 1563 C CA . HIS A 1 200 ? 52.551 46.874 47.533 1.00 27.62 229 HIS A CA 1
ATOM 1564 C C . HIS A 1 200 ? 53.185 47.808 46.523 1.00 27.63 229 HIS A C 1
ATOM 1565 O O . HIS A 1 200 ? 52.667 47.979 45.438 1.00 27.32 229 HIS A O 1
ATOM 1572 N N . GLY A 1 201 ? 54.334 48.366 46.881 1.00 28.47 230 GLY A N 1
ATOM 1573 C CA . GLY A 1 201 ? 55.215 49.034 45.939 1.00 30.58 230 GLY A CA 1
ATOM 1574 C C . GLY A 1 201 ? 54.755 50.439 45.605 1.00 32.06 230 GLY A C 1
ATOM 1575 O O . GLY A 1 201 ? 55.504 51.403 45.780 1.00 32.19 230 GLY A O 1
ATOM 1584 N N . PRO A 1 203 ? 51.241 52.052 46.586 1.00 36.59 232 PRO A N 1
ATOM 1585 C CA . PRO A 1 203 ? 49.934 51.779 47.195 1.00 37.13 232 PRO A CA 1
ATOM 1586 C C . PRO A 1 203 ? 48.758 52.517 46.557 1.00 37.62 232 PRO A C 1
ATOM 1587 O O . PRO A 1 203 ? 47.705 51.916 46.341 1.00 38.16 232 PRO A O 1
ATOM 1591 N N . GLU A 1 204 ? 48.946 53.793 46.242 1.00 37.73 233 GLU A N 1
ATOM 1592 C CA . GLU A 1 204 ? 47.923 54.632 45.622 1.00 37.92 233 GLU A CA 1
ATOM 1593 C C . GLU A 1 204 ? 47.475 54.075 44.278 1.00 37.46 233 GLU A C 1
ATOM 1594 O O . GLU A 1 204 ? 46.278 54.029 43.985 1.00 37.22 233 GLU A O 1
ATOM 1600 N N . GLU A 1 205 ? 48.448 53.659 43.470 1.00 36.79 234 GLU A N 1
ATOM 1601 C CA . GLU A 1 205 ? 48.176 53.065 42.176 1.00 37.01 234 GLU A CA 1
ATOM 1602 C C . GLU A 1 205 ? 47.486 51.706 42.328 1.00 35.39 234 GLU A C 1
ATOM 1603 O O . GLU A 1 205 ? 46.597 51.362 41.561 1.00 34.28 234 GLU A O 1
ATOM 1609 N N . VAL A 1 206 ? 47.880 50.952 43.343 1.00 34.54 235 VAL A N 1
ATOM 1610 C CA . VAL A 1 206 ? 47.311 49.631 43.590 1.00 33.49 235 VAL A CA 1
ATOM 1611 C C . VAL A 1 206 ? 45.852 49.722 44.040 1.00 34.62 235 VAL A C 1
ATOM 1612 O O . VAL A 1 206 ? 45.007 48.940 43.588 1.00 33.12 235 VAL A O 1
ATOM 1616 N N . LYS A 1 207 ? 45.539 50.691 44.906 1.00 36.09 236 LYS A N 1
ATOM 1617 C CA . LYS A 1 207 ? 44.166 50.776 45.422 1.00 37.85 236 LYS A CA 1
ATOM 1618 C C . LYS A 1 207 ? 43.176 51.213 44.354 1.00 37.74 236 LYS A C 1
ATOM 1619 O O . LYS A 1 207 ? 42.027 50.772 44.376 1.00 37.73 236 LYS A O 1
ATOM 1625 N N . LYS A 1 208 ? 43.618 52.046 43.413 1.00 38.03 237 LYS A N 1
ATOM 1626 C CA . LYS A 1 208 ? 42.737 52.467 42.320 1.00 38.48 237 LYS A CA 1
ATOM 1627 C C . LYS A 1 208 ? 42.643 51.359 41.288 1.00 37.99 237 LYS A C 1
ATOM 1628 O O . LYS A 1 208 ? 41.606 51.171 40.678 1.00 37.49 237 LYS A O 1
ATOM 1642 N N . PHE A 1 210 ? 42.742 48.093 42.235 1.00 35.60 239 PHE A N 1
ATOM 1643 C CA . PHE A 1 210 ? 41.782 47.164 42.865 1.00 34.72 239 PHE A CA 1
ATOM 1644 C C . PHE A 1 210 ? 40.340 47.669 42.665 1.00 35.22 239 PHE A C 1
ATOM 1645 O O . PHE A 1 210 ? 39.421 46.885 42.413 1.00 34.37 239 PHE A O 1
ATOM 1653 N N . GLN A 1 211 ? 40.178 48.992 42.784 1.00 34.94 240 GLN A N 1
ATOM 1654 C CA . GLN A 1 211 ? 38.909 49.695 42.667 1.00 35.62 240 GLN A CA 1
ATOM 1655 C C . GLN A 1 211 ? 38.283 49.466 41.308 1.00 35.20 240 GLN A C 1
ATOM 1656 O O . GLN A 1 211 ? 37.103 49.119 41.203 1.00 34.56 240 GLN A O 1
ATOM 1662 N N . LYS A 1 212 ? 39.105 49.674 40.282 1.00 35.07 241 LYS A N 1
ATOM 1663 C CA . LYS A 1 212 ? 38.753 49.492 38.885 1.00 34.99 241 LYS A CA 1
ATOM 1664 C C . LYS A 1 212 ? 38.551 48.014 38.527 1.00 34.22 241 LYS A C 1
ATOM 1665 O O . LYS A 1 212 ? 37.635 47.687 37.766 1.00 34.49 241 LYS A O 1
ATOM 1671 N N . GLU A 1 213 ? 39.397 47.130 39.062 1.00 32.88 242 GLU A N 1
ATOM 1672 C CA . GLU A 1 213 ? 39.221 45.673 38.880 1.00 31.90 242 GLU A CA 1
ATOM 1673 C C . GLU A 1 213 ? 37.876 45.164 39.405 1.00 31.21 242 GLU A C 1
ATOM 1674 O O . GLU A 1 213 ? 37.213 44.368 38.748 1.00 31.16 242 GLU A O 1
ATOM 1680 N N . PHE A 1 214 ? 37.484 45.624 40.585 1.00 30.73 243 PHE A N 1
ATOM 1681 C CA . PHE A 1 214 ? 36.263 45.138 41.216 1.00 30.78 243 PHE A CA 1
ATOM 1682 C C . PHE A 1 214 ? 35.014 45.705 40.560 1.00 31.31 243 PHE A C 1
ATOM 1683 O O . PHE A 1 214 ? 33.954 45.086 40.629 1.00 31.91 243 PHE A O 1
ATOM 1691 N N . LYS A 1 215 ? 35.146 46.860 39.903 1.00 32.10 244 LYS A N 1
ATOM 1692 C CA . LYS A 1 215 ? 34.053 47.455 39.143 1.00 32.31 244 LYS A CA 1
ATOM 1693 C C . LYS A 1 215 ? 33.929 46.830 37.750 1.00 32.85 244 LYS A C 1
ATOM 1694 O O . LYS A 1 215 ? 32.811 46.661 37.230 1.00 32.75 244 LYS A O 1
ATOM 1700 N N . GLN A 1 216 ? 35.069 46.506 37.139 1.00 32.64 245 GLN A N 1
ATOM 1701 C CA . GLN A 1 216 ? 35.098 46.128 35.720 1.00 33.38 245 GLN A CA 1
ATOM 1702 C C . GLN A 1 216 ? 35.165 44.641 35.402 1.00 32.70 245 GLN A C 1
ATOM 1703 O O . GLN A 1 216 ? 34.736 44.227 34.337 1.00 32.44 245 GLN A O 1
ATOM 1709 N N . ASN A 1 217 ? 35.700 43.832 36.304 1.00 32.54 246 ASN A N 1
ATOM 1710 C CA . ASN A 1 217 ? 35.718 42.397 36.062 1.00 32.62 246 ASN A CA 1
ATOM 1711 C C . ASN A 1 217 ? 34.462 41.777 36.675 1.00 32.93 246 ASN A C 1
ATOM 1712 O O . ASN A 1 217 ? 34.225 41.896 37.878 1.00 32.85 246 ASN A O 1
ATOM 1717 N N . ASP A 1 218 ? 33.664 41.128 35.837 1.00 32.97 247 ASP A N 1
ATOM 1718 C CA . ASP A 1 218 ? 32.305 40.713 36.198 1.00 33.58 247 ASP A CA 1
ATOM 1719 C C . ASP A 1 218 ? 32.229 39.696 37.326 1.00 33.82 247 ASP A C 1
ATOM 1720 O O . ASP A 1 218 ? 31.217 39.629 38.025 1.00 33.66 247 ASP A O 1
ATOM 1725 N N . ILE A 1 219 ? 33.288 38.906 37.498 1.00 34.07 248 ILE A N 1
ATOM 1726 C CA . ILE A 1 219 ? 33.293 37.838 38.503 1.00 34.57 248 ILE A CA 1
ATOM 1727 C C . ILE A 1 219 ? 33.030 38.305 39.949 1.00 34.09 248 ILE A C 1
ATOM 1728 O O . ILE A 1 219 ? 32.394 37.582 40.708 1.00 34.57 248 ILE A O 1
ATOM 1733 N N . TRP A 1 220 ? 33.491 39.508 40.303 1.00 33.63 249 TRP A N 1
ATOM 1734 C CA . TRP A 1 220 ? 33.441 40.007 41.693 1.00 33.20 249 TRP A CA 1
ATOM 1735 C C . TRP A 1 220 ? 32.049 40.321 42.231 1.00 33.99 249 TRP A C 1
ATOM 1736 O O .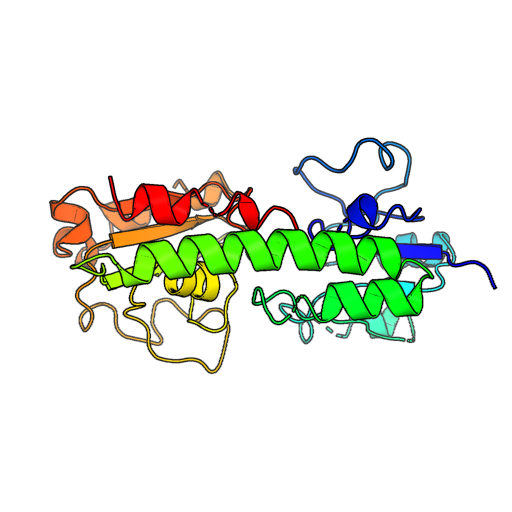 TRP A 1 220 ? 31.788 40.104 43.412 1.00 33.57 249 TRP A O 1
ATOM 1747 N N . LYS A 1 221 ? 31.150 40.813 41.376 1.00 35.26 250 LYS A N 1
ATOM 1748 C CA . LYS A 1 221 ? 29.788 41.145 41.831 1.00 36.39 250 LYS A CA 1
ATOM 1749 C C . LYS A 1 221 ? 29.098 39.923 42.452 1.00 36.85 250 LYS A C 1
ATOM 1750 O O . LYS A 1 221 ? 28.334 40.052 43.416 1.00 37.15 250 LYS A O 1
ATOM 1756 N N . HIS A 1 222 ? 29.417 38.751 41.899 1.00 37.38 251 HIS A N 1
ATOM 1757 C CA . HIS A 1 222 ? 28.855 37.460 42.292 1.00 38.01 251 HIS A CA 1
ATOM 1758 C C . HIS A 1 222 ? 29.423 36.829 43.594 1.00 37.71 251 HIS A C 1
ATOM 1759 O O . HIS A 1 222 ? 28.820 35.890 44.138 1.00 38.39 251 HIS A O 1
ATOM 1766 N N . PHE A 1 223 ? 30.561 37.327 44.080 1.00 36.51 252 PHE A N 1
ATOM 1767 C CA . PHE A 1 223 ? 31.136 36.872 45.355 1.00 35.99 252 PHE A CA 1
ATOM 1768 C C . PHE A 1 223 ? 30.284 37.356 46.526 1.00 35.10 252 PHE A C 1
ATOM 1769 O O . PHE A 1 223 ? 29.929 38.531 46.580 1.00 34.77 252 PHE A O 1
ATOM 1777 N N . LYS A 1 224 ? 29.972 36.459 47.463 1.00 34.25 253 LYS A N 1
ATOM 1778 C CA . LYS A 1 224 ? 29.176 36.828 48.639 1.00 33.28 253 LYS A CA 1
ATOM 1779 C C . LYS A 1 224 ? 29.914 37.778 49.588 1.00 32.65 253 LYS A C 1
ATOM 1780 O O . LYS A 1 224 ? 29.273 38.570 50.274 1.00 32.25 253 LYS A O 1
ATOM 1786 N N . ALA A 1 225 ? 31.249 37.724 49.614 1.00 31.96 254 ALA A N 1
ATOM 1787 C CA . ALA A 1 225 ? 32.042 38.697 50.390 1.00 32.01 254 ALA A CA 1
ATOM 1788 C C . ALA A 1 225 ? 31.810 40.147 49.906 1.00 31.95 254 ALA A C 1
ATOM 1789 O O . ALA A 1 225 ? 31.777 41.089 50.708 1.00 31.76 254 ALA A O 1
ATOM 1791 N N . VAL A 1 226 ? 31.633 40.302 48.597 1.00 32.05 255 VAL A N 1
ATOM 1792 C CA . VAL A 1 226 ? 31.381 41.595 47.967 1.00 32.60 255 VAL A CA 1
ATOM 1793 C C . VAL A 1 226 ? 29.943 42.059 48.257 1.00 33.29 255 VAL A C 1
ATOM 1794 O O . VAL A 1 226 ? 29.720 43.190 48.679 1.00 33.51 255 VAL A O 1
ATOM 1798 N N . LYS A 1 227 ? 28.985 41.162 48.040 1.00 33.87 256 LYS A N 1
ATOM 1799 C CA . LYS A 1 227 ? 27.573 41.406 48.335 1.00 34.24 256 LYS A CA 1
ATOM 1800 C C . LYS A 1 227 ? 27.326 41.731 49.805 1.00 34.32 256 LYS A C 1
ATOM 1801 O O . LYS A 1 227 ? 26.430 42.521 50.125 1.00 34.17 256 LYS A O 1
ATOM 1807 N N . ASN A 1 228 ? 28.127 41.141 50.696 1.00 34.27 257 ASN A N 1
ATOM 1808 C CA . ASN A 1 228 ? 27.968 41.334 52.142 1.00 34.44 257 ASN A CA 1
ATOM 1809 C C . ASN A 1 228 ? 28.915 42.362 52.764 1.00 34.05 257 ASN A C 1
ATOM 1810 O O . ASN A 1 228 ? 29.045 42.403 53.983 1.00 33.73 257 ASN A O 1
ATOM 1815 N N . ASN A 1 229 ? 29.571 43.174 51.932 1.00 33.86 258 ASN A N 1
ATOM 1816 C CA . ASN A 1 229 ? 30.527 44.200 52.385 1.00 33.83 258 ASN A CA 1
ATOM 1817 C C . ASN A 1 229 ? 31.643 43.700 53.299 1.00 33.14 258 ASN A C 1
ATOM 1818 O O . ASN A 1 229 ? 31.942 44.316 54.326 1.00 33.02 258 ASN A O 1
ATOM 1823 N N . HIS A 1 230 ? 32.259 42.580 52.931 1.00 32.58 259 HIS A N 1
ATOM 1824 C CA . HIS A 1 230 ? 33.415 42.078 53.675 1.00 31.74 259 HIS A CA 1
ATOM 1825 C C . HIS A 1 230 ? 34.650 42.001 52.784 1.00 31.02 259 HIS A C 1
ATOM 1826 O O . HIS A 1 230 ? 35.379 41.013 52.804 1.00 29.38 259 HIS A O 1
ATOM 1833 N N . VAL A 1 231 ? 34.856 43.054 52.004 1.00 30.08 260 VAL A N 1
ATOM 1834 C CA . VAL A 1 231 ? 36.090 43.245 51.269 1.00 30.33 260 VAL A CA 1
ATOM 1835 C C . VAL A 1 231 ? 36.851 44.360 51.976 1.00 30.84 260 VAL A C 1
ATOM 1836 O O . VAL A 1 231 ? 36.372 45.507 52.071 1.00 31.19 260 VAL A O 1
ATOM 1840 N N . TYR A 1 232 ? 38.032 44.015 52.467 1.00 30.92 261 TYR A N 1
ATOM 1841 C CA . TYR A 1 232 ? 38.797 44.907 53.315 1.00 31.43 261 TYR A CA 1
ATOM 1842 C C . TYR A 1 232 ? 40.113 45.281 52.670 1.00 31.26 261 TYR A C 1
ATOM 1843 O O . TYR A 1 232 ? 40.826 44.418 52.173 1.00 30.61 261 TYR A O 1
ATOM 1852 N N . ASP A 1 233 ? 40.405 46.576 52.644 1.00 30.60 262 ASP A N 1
ATOM 1853 C CA . ASP A 1 233 ? 41.676 47.073 52.131 1.00 30.64 262 ASP A CA 1
ATOM 1854 C C . ASP A 1 233 ? 42.588 47.292 53.317 1.00 31.30 262 ASP A C 1
ATOM 1855 O O . ASP A 1 233 ? 42.310 48.146 54.184 1.00 30.53 262 ASP A O 1
ATOM 1860 N N . LEU A 1 234 ? 43.641 46.486 53.400 1.00 30.67 263 LEU A N 1
ATOM 1861 C CA . LEU A 1 234 ? 44.522 46.543 54.576 1.00 31.11 263 LEU A CA 1
ATOM 1862 C C . LEU A 1 234 ? 45.674 47.515 54.363 1.00 31.62 263 LEU A C 1
ATOM 1863 O O . LEU A 1 234 ? 46.128 47.702 53.228 1.00 31.73 263 LEU A O 1
ATOM 1868 N N . GLU A 1 235 ? 46.133 48.141 55.448 1.00 31.81 264 GLU A N 1
ATOM 1869 C CA . GLU A 1 235 ? 47.223 49.110 55.372 1.00 31.77 264 GLU A CA 1
ATOM 1870 C C . GLU A 1 235 ? 48.508 48.348 55.244 1.00 31.60 264 GLU A C 1
ATOM 1871 O O . GLU A 1 235 ? 48.739 47.419 56.005 1.00 31.61 264 GLU A O 1
ATOM 1877 N N . GLU A 1 236 ? 49.331 48.722 54.265 1.00 31.10 265 GLU A N 1
ATOM 1878 C CA . GLU A 1 236 ? 50.595 48.039 53.973 1.00 31.07 265 GLU A CA 1
ATOM 1879 C C . GLU A 1 236 ? 51.515 47.989 55.208 1.00 30.51 265 GLU A C 1
ATOM 1880 O O . GLU A 1 236 ? 52.336 47.069 55.370 1.00 30.23 265 GLU A O 1
ATOM 1886 N N . VAL A 1 237 ? 51.345 48.969 56.089 1.00 29.78 266 VAL A N 1
ATOM 1887 C CA . VAL A 1 237 ? 51.993 48.935 57.380 1.00 29.54 266 VAL A CA 1
ATOM 1888 C C . VAL A 1 237 ? 51.023 48.795 58.522 1.00 29.41 266 VAL A C 1
ATOM 1889 O O . VAL A 1 237 ? 50.260 49.731 58.735 1.00 30.39 266 VAL A O 1
ATOM 1893 N N . PRO A 1 238 ? 50.771 47.550 58.938 1.00 29.05 267 PRO A N 1
ATOM 1894 C CA . PRO A 1 238 ? 51.550 46.437 59.438 1.00 29.02 267 PRO A CA 1
ATOM 1895 C C . PRO A 1 238 ? 51.395 45.252 58.432 1.00 28.84 267 PRO A C 1
ATOM 1896 O O . PRO A 1 238 ? 52.014 44.200 58.616 1.00 28.53 267 PRO A O 1
ATOM 1900 N N . PHE A 1 239 ? 50.547 45.403 57.402 1.00 28.66 268 PHE A N 1
ATOM 1901 C CA . PHE A 1 239 ? 50.242 44.277 56.495 1.00 29.03 268 PHE A CA 1
ATOM 1902 C C . PHE A 1 239 ? 51.077 44.252 55.230 1.00 28.41 268 PHE A C 1
ATOM 1903 O O . PHE A 1 239 ? 50.587 44.498 54.120 1.00 29.89 268 PHE A O 1
ATOM 1911 N N . GLY A 1 240 ? 52.353 43.939 55.393 1.00 28.14 269 GLY A N 1
ATOM 1912 C CA . GLY A 1 240 ? 53.275 44.025 54.264 1.00 27.15 269 GLY A CA 1
ATOM 1913 C C . GLY A 1 240 ? 53.458 42.729 53.501 1.00 26.10 269 GLY A C 1
ATOM 1914 O O . GLY A 1 240 ? 52.775 41.729 53.753 1.00 25.90 269 GLY A O 1
ATOM 1915 N N . ILE A 1 241 ? 54.413 42.751 52.576 1.00 25.49 270 ILE A N 1
ATOM 1916 C CA . ILE A 1 241 ? 54.689 41.605 51.674 1.00 24.42 270 ILE A CA 1
ATOM 1917 C C . ILE A 1 241 ? 55.618 40.538 52.316 1.00 24.65 270 ILE A C 1
ATOM 1918 O O . ILE A 1 241 ? 55.720 39.390 51.836 1.00 26.16 270 ILE A O 1
ATOM 1923 N N . THR A 1 242 ? 56.303 40.928 53.386 1.00 24.42 271 THR A N 1
ATOM 1924 C CA . THR A 1 242 ? 57.035 39.996 54.252 1.00 24.33 271 THR A CA 1
ATOM 1925 C C . THR A 1 242 ? 56.640 40.273 55.696 1.00 23.83 271 THR A C 1
ATOM 1926 O O . THR A 1 242 ? 56.063 41.334 56.003 1.00 24.00 271 THR A O 1
ATOM 1930 N N . ALA A 1 243 ? 56.999 39.349 56.590 1.00 23.67 272 ALA A N 1
ATOM 1931 C CA . ALA A 1 243 ? 56.911 39.594 58.028 1.00 22.81 272 ALA A CA 1
ATOM 1932 C C . ALA A 1 243 ? 57.706 40.816 58.435 1.00 22.80 272 ALA A C 1
ATOM 1933 O O . ALA A 1 243 ? 58.627 41.232 57.733 1.00 22.53 272 ALA A O 1
ATOM 1935 N N . ASN A 1 244 ? 57.339 41.390 59.587 1.00 23.14 273 ASN A N 1
ATOM 1936 C CA . ASN A 1 244 ? 58.043 42.521 60.154 1.00 23.26 273 ASN A CA 1
ATOM 1937 C C . ASN A 1 244 ? 57.822 42.474 61.670 1.00 23.14 273 ASN A C 1
ATOM 1938 O O . ASN A 1 244 ? 56.934 41.752 62.138 1.00 23.31 273 ASN A O 1
ATOM 1943 N N . VAL A 1 245 ? 58.636 43.207 62.432 1.00 23.08 274 VAL A N 1
ATOM 1944 C CA . VAL A 1 245 ? 58.569 43.147 63.900 1.00 23.85 274 VAL A CA 1
ATOM 1945 C C . VAL A 1 245 ? 57.278 43.709 64.512 1.00 24.42 274 VAL A C 1
ATOM 1946 O O . VAL A 1 245 ? 57.027 43.539 65.712 1.00 24.21 274 VAL A O 1
ATOM 1950 N N . ASP A 1 246 ? 56.464 44.352 63.680 1.00 25.81 275 ASP A N 1
ATOM 1951 C CA . ASP A 1 246 ? 55.133 44.835 64.084 1.00 26.80 275 ASP A CA 1
ATOM 1952 C C . ASP A 1 246 ? 54.058 43.778 63.789 1.00 27.46 275 ASP A C 1
ATOM 1953 O O . ASP A 1 246 ? 52.881 44.124 63.617 1.00 28.69 275 ASP A O 1
ATOM 1958 N N . ALA A 1 247 ? 54.468 42.499 63.716 1.00 26.83 276 ALA A N 1
ATOM 1959 C CA . ALA A 1 247 ? 53.532 41.366 63.618 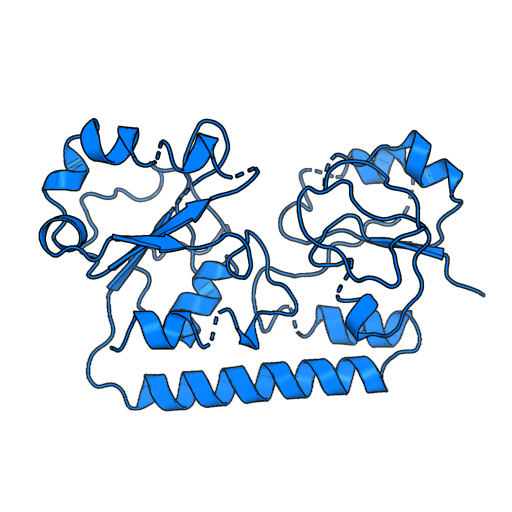1.00 26.46 276 ALA A CA 1
ATOM 1960 C C . ALA A 1 247 ? 52.556 41.286 64.805 1.00 26.33 276 ALA A C 1
ATOM 1961 O O . ALA A 1 247 ? 51.435 40.798 64.653 1.00 26.69 276 ALA A O 1
ATOM 1963 N N . ASP A 1 248 ? 52.974 41.760 65.971 1.00 26.19 277 ASP A N 1
ATOM 1964 C CA . ASP A 1 248 ? 52.048 41.866 67.113 1.00 26.26 277 ASP A CA 1
ATOM 1965 C C . ASP A 1 248 ? 50.779 42.678 66.766 1.00 26.36 277 ASP A C 1
ATOM 1966 O O . ASP A 1 248 ? 49.647 42.190 66.988 1.00 25.45 277 ASP A O 1
ATOM 1971 N N . LYS A 1 249 ? 50.973 43.876 66.200 1.00 25.66 278 LYS A N 1
ATOM 1972 C CA . LYS A 1 249 ? 49.879 44.695 65.718 1.00 26.79 278 LYS A CA 1
ATOM 1973 C C . LYS A 1 249 ? 49.100 43.976 64.599 1.00 26.68 278 LYS A C 1
ATOM 1974 O O . LYS A 1 249 ? 47.875 43.929 64.637 1.00 27.11 278 LYS A O 1
ATOM 1980 N N . ALA A 1 250 ? 49.797 43.422 63.606 1.00 26.80 279 ALA A N 1
ATOM 1981 C CA . ALA A 1 250 ? 49.126 42.769 62.491 1.00 26.45 279 ALA A CA 1
ATOM 1982 C C . ALA A 1 250 ? 48.228 41.621 62.955 1.00 27.07 279 ALA A C 1
ATOM 1983 O O . ALA A 1 250 ? 47.088 41.515 62.501 1.00 27.33 279 ALA A O 1
ATOM 1993 N N . THR A 1 252 ? 46.910 41.006 66.003 1.00 26.69 281 THR A N 1
ATOM 1994 C CA . THR A 1 252 ? 45.857 41.531 66.861 1.00 26.87 281 THR A CA 1
ATOM 1995 C C . THR A 1 252 ? 44.758 42.193 66.038 1.00 26.70 281 THR A C 1
ATOM 1996 O O . THR A 1 252 ? 43.578 41.943 66.263 1.00 26.36 281 THR A O 1
ATOM 2000 N N . GLN A 1 253 ? 45.166 43.027 65.084 1.00 27.01 282 GLN A N 1
ATOM 2001 C CA . GLN A 1 253 ? 44.264 43.777 64.223 1.00 27.78 282 GLN A CA 1
ATOM 2002 C C . GLN A 1 253 ? 43.454 42.863 63.310 1.00 27.45 282 GLN A C 1
ATOM 2003 O O . GLN A 1 253 ? 42.272 43.076 63.113 1.00 27.85 282 GLN A O 1
ATOM 2009 N N . LEU A 1 254 ? 44.100 41.850 62.749 1.00 28.34 283 LEU A N 1
ATOM 2010 C CA . LEU A 1 254 ? 43.417 40.890 61.902 1.00 28.20 283 LEU A CA 1
ATOM 2011 C C . LEU A 1 254 ? 42.423 40.032 62.692 1.00 28.52 283 LEU A C 1
ATOM 2012 O O . LEU A 1 254 ? 41.306 39.765 62.224 1.00 29.16 283 LEU A O 1
ATOM 2017 N N . TYR A 1 255 ? 42.810 39.601 63.890 1.00 27.28 284 TYR A N 1
ATOM 2018 C CA . TYR A 1 255 ? 41.872 38.877 64.725 1.00 27.42 284 TYR A CA 1
ATOM 2019 C C . TYR A 1 255 ? 40.641 39.749 64.993 1.00 27.23 284 TYR A C 1
ATOM 2020 O O . TYR A 1 255 ? 39.510 39.279 64.920 1.00 25.38 284 TYR A O 1
ATOM 2029 N N . ASP A 1 256 ? 40.878 41.025 65.294 1.00 27.94 285 ASP A N 1
ATOM 2030 C CA . ASP A 1 256 ? 39.792 41.956 65.606 1.00 28.88 285 ASP A CA 1
ATOM 2031 C C . ASP A 1 256 ? 38.871 42.256 64.400 1.00 29.53 285 ASP A C 1
ATOM 2032 O O . ASP A 1 256 ? 37.672 42.511 64.587 1.00 30.36 285 ASP A O 1
ATOM 2037 N N . LEU A 1 257 ? 39.427 42.227 63.188 1.00 28.69 286 LEU A N 1
ATOM 2038 C CA . LEU A 1 257 ? 38.656 42.356 61.945 1.00 29.19 286 LEU A CA 1
ATOM 2039 C C . LEU A 1 257 ? 37.786 41.111 61.669 1.00 28.93 286 LEU A C 1
ATOM 2040 O O . LEU A 1 257 ? 36.624 41.234 61.269 1.00 28.64 286 LEU A O 1
ATOM 2045 N N . PHE A 1 258 ? 38.346 39.924 61.903 1.00 28.47 287 PHE A N 1
ATOM 2046 C CA . PHE A 1 258 ? 37.624 38.665 61.709 1.00 29.07 287 PHE A CA 1
ATOM 2047 C C . PHE A 1 258 ? 36.443 38.514 62.660 1.00 29.92 287 PHE A C 1
ATOM 2048 O O . PHE A 1 258 ? 35.398 37.988 62.272 1.00 29.52 287 PHE A O 1
ATOM 2056 N N . TYR A 1 259 ? 36.625 38.961 63.905 1.00 30.28 288 TYR A N 1
ATOM 2057 C CA . TYR A 1 259 ? 35.641 38.761 64.966 1.00 32.12 288 TYR A CA 1
ATOM 2058 C C . TYR A 1 259 ? 35.282 40.119 65.564 1.00 33.38 288 TYR A C 1
ATOM 2059 O O . TYR A 1 259 ? 36.057 40.676 66.332 1.00 33.81 288 TYR A O 1
ATOM 2068 N N . LYS A 1 260 ? 34.144 40.670 65.147 1.00 34.97 289 LYS A N 1
ATOM 2069 C CA . LYS A 1 260 ? 33.669 41.982 65.636 1.00 36.25 289 LYS A CA 1
ATOM 2070 C C . LYS A 1 260 ? 32.169 42.145 65.466 1.00 36.18 289 LYS A C 1
ATOM 2071 O O . LYS A 1 260 ? 31.517 42.791 66.283 1.00 36.82 289 LYS A O 1
#